Protein AF-A0A2H0AHF9-F1 (afdb_monomer_lite)

Sequence (220 aa):
PACFVRRKAYEEVGGVDSSLIYTMDWDLWCRLAREEKRFLRVNEPMAAVRYYQGTKTLSGDKTRYEEIWRIQRIYGGFKIPTAWPGFYWFDLACKDKKTFSEKVFFSLLQGARLLKKKIEGSKPDLIYGFQRWEKKVFGACMIQFPWYGEKAVREIILKMRPGETTYLISFAGSRPEAFIAKRGEIRMPVYFEKGSIVNFSVSCPSSPAWELYKLSCELG

Structure (mmCIF, N/CA/C/O backbone):
data_AF-A0A2H0AHF9-F1
#
_entry.id   AF-A0A2H0AHF9-F1
#
loop_
_atom_site.group_PDB
_atom_site.id
_atom_site.type_symbol
_atom_site.label_atom_id
_atom_site.label_alt_id
_atom_site.label_comp_id
_atom_site.label_asym_id
_atom_site.label_entity_id
_atom_site.label_seq_id
_atom_site.pdbx_PDB_ins_code
_atom_site.Cartn_x
_atom_site.Cartn_y
_atom_site.Cartn_z
_atom_site.occupancy
_atom_site.B_iso_or_equiv
_atom_site.auth_seq_id
_atom_site.auth_comp_id
_atom_site.auth_asym_id
_atom_site.auth_atom_id
_atom_site.pdbx_PDB_model_num
ATOM 1 N N . PRO A 1 1 ? -10.050 1.600 3.841 1.00 63.59 1 PRO A N 1
ATOM 2 C CA . PRO A 1 1 ? -9.823 0.133 3.775 1.00 63.59 1 PRO A CA 1
ATOM 3 C C . PRO A 1 1 ? -10.859 -0.499 2.835 1.00 63.59 1 PRO A C 1
ATOM 5 O O . PRO A 1 1 ? -11.961 0.033 2.755 1.00 63.59 1 PRO A O 1
ATOM 8 N N . ALA A 1 2 ? -10.528 -1.586 2.131 1.00 81.81 2 ALA A N 1
ATOM 9 C CA . ALA A 1 2 ? -11.534 -2.419 1.466 1.00 81.81 2 ALA A CA 1
ATOM 10 C C . ALA A 1 2 ? -12.006 -3.479 2.460 1.00 81.81 2 ALA A C 1
ATOM 12 O O . ALA A 1 2 ? -11.266 -4.411 2.770 1.00 81.81 2 ALA A O 1
ATOM 13 N N . CYS A 1 3 ? -13.199 -3.296 3.016 1.00 89.00 3 CYS A N 1
ATOM 14 C CA . CYS A 1 3 ? -13.777 -4.215 3.988 1.00 89.00 3 CYS A CA 1
ATOM 15 C C . CYS A 1 3 ? -15.264 -4.398 3.708 1.00 89.00 3 CYS A C 1
ATOM 17 O O . CYS A 1 3 ? -15.948 -3.456 3.315 1.00 89.00 3 CYS A O 1
ATOM 19 N N . PHE A 1 4 ? -15.755 -5.604 3.977 1.00 91.81 4 PHE A N 1
ATOM 20 C CA . PHE A 1 4 ? -17.173 -5.933 3.929 1.00 91.81 4 PHE A CA 1
ATOM 21 C C . PHE A 1 4 ? -17.638 -6.272 5.338 1.00 91.81 4 PHE A C 1
ATOM 23 O O . PHE A 1 4 ? -16.973 -7.021 6.054 1.00 91.81 4 PHE A O 1
ATOM 30 N N . VAL A 1 5 ? -18.783 -5.725 5.734 1.00 93.44 5 VAL A N 1
ATOM 31 C CA . VAL A 1 5 ? -19.380 -5.957 7.051 1.00 93.44 5 VAL A CA 1
ATOM 32 C C . VAL A 1 5 ? -20.790 -6.472 6.846 1.00 93.44 5 VAL A C 1
ATOM 34 O O . VAL A 1 5 ? -21.541 -5.949 6.023 1.00 93.44 5 VAL A O 1
ATOM 37 N N . ARG A 1 6 ? -21.169 -7.510 7.595 1.00 95.75 6 ARG A N 1
ATOM 38 C CA . ARG A 1 6 ? -22.561 -7.968 7.606 1.00 95.75 6 ARG A CA 1
ATOM 39 C C . ARG A 1 6 ? -23.431 -6.861 8.187 1.00 95.75 6 ARG A C 1
ATOM 41 O O . ARG A 1 6 ? -23.157 -6.400 9.292 1.00 95.75 6 ARG A O 1
ATOM 48 N N . ARG A 1 7 ? -24.512 -6.513 7.488 1.00 96.56 7 ARG A N 1
ATOM 49 C CA . ARG A 1 7 ? -25.461 -5.474 7.909 1.00 96.56 7 ARG A CA 1
ATOM 50 C C . ARG A 1 7 ? -25.885 -5.610 9.375 1.00 96.56 7 ARG A C 1
ATOM 52 O O . ARG A 1 7 ? -25.756 -4.654 10.123 1.00 96.56 7 ARG A O 1
ATOM 59 N N . LYS A 1 8 ? -26.269 -6.820 9.793 1.00 97.19 8 LYS A N 1
ATOM 60 C CA . LYS A 1 8 ? -26.651 -7.112 11.182 1.00 97.19 8 LYS A CA 1
ATOM 61 C C . LYS A 1 8 ? -25.570 -6.707 12.196 1.00 97.19 8 LYS A C 1
ATOM 63 O O . LYS A 1 8 ? -25.870 -6.003 13.145 1.00 97.19 8 LYS A O 1
ATOM 68 N N . ALA A 1 9 ? -24.311 -7.087 11.967 1.00 96.81 9 ALA A N 1
ATOM 69 C CA . ALA A 1 9 ? -23.215 -6.742 12.876 1.00 96.81 9 ALA A CA 1
ATOM 70 C C . ALA A 1 9 ? -22.926 -5.231 12.900 1.00 96.81 9 ALA A C 1
ATOM 72 O O . ALA A 1 9 ? -22.556 -4.701 13.940 1.00 96.81 9 ALA A O 1
ATOM 73 N N . TYR A 1 10 ? -23.096 -4.550 11.763 1.00 96.75 10 TYR A N 1
ATOM 74 C CA . TYR A 1 10 ? -22.952 -3.098 11.652 1.00 96.75 10 TYR A CA 1
ATOM 75 C C . TYR A 1 10 ? -24.039 -2.347 12.435 1.00 96.75 10 TYR A C 1
ATOM 77 O O . TYR A 1 10 ? -23.730 -1.411 13.168 1.00 96.75 10 TYR A O 1
ATOM 85 N N . GLU A 1 11 ? -25.297 -2.771 12.303 1.00 96.62 11 GLU A N 1
ATOM 86 C CA . GLU A 1 11 ? -26.437 -2.177 13.010 1.00 96.62 11 GLU A CA 1
ATOM 87 C C . GLU A 1 11 ? -26.373 -2.456 14.520 1.00 96.62 11 GLU A C 1
ATOM 89 O O . GLU A 1 11 ? -26.609 -1.546 15.308 1.00 96.62 11 GLU A O 1
ATOM 94 N N . GLU A 1 12 ? -25.961 -3.662 14.933 1.00 96.81 12 GLU A N 1
ATOM 95 C CA . GLU A 1 12 ? -25.799 -4.042 16.349 1.00 96.81 12 GLU A CA 1
ATOM 96 C C . GLU A 1 12 ? -24.813 -3.145 17.110 1.00 96.81 12 GLU A C 1
ATOM 98 O O . GLU A 1 12 ? -25.022 -2.870 18.286 1.00 96.81 12 GLU A O 1
ATOM 103 N N . VAL A 1 13 ? -23.753 -2.664 16.451 1.00 96.50 13 VAL A N 1
ATOM 104 C CA . VAL A 1 13 ? -22.784 -1.747 17.075 1.00 96.50 13 VAL A CA 1
ATOM 105 C C . VAL A 1 13 ? -23.160 -0.271 16.925 1.00 96.50 13 VAL A C 1
ATOM 107 O O . VAL A 1 13 ? -22.403 0.584 17.381 1.00 96.50 13 VAL A O 1
ATOM 110 N N . GLY A 1 14 ? -24.281 0.052 16.270 1.00 96.00 14 GLY A N 1
ATOM 111 C CA . GLY A 1 14 ? -24.739 1.427 16.036 1.00 96.00 14 GLY A CA 1
ATOM 112 C C . GLY A 1 14 ? -24.130 2.126 14.812 1.00 96.00 14 GLY A C 1
ATOM 113 O O . GLY A 1 14 ? -24.253 3.338 14.679 1.00 96.00 14 GLY A O 1
ATOM 114 N N . GLY A 1 15 ? -23.475 1.395 13.905 1.00 95.06 15 GLY A N 1
ATOM 115 C CA . GLY A 1 15 ? -22.949 1.937 12.647 1.00 95.06 15 GLY A CA 1
ATOM 116 C C . GLY A 1 15 ? -21.753 2.890 12.785 1.00 95.06 15 GLY A C 1
ATOM 117 O O . GLY A 1 15 ? -21.063 2.894 13.800 1.00 95.06 15 GLY A O 1
ATOM 118 N N . VAL A 1 16 ? -21.434 3.663 11.741 1.00 95.31 16 VAL A N 1
ATOM 119 C CA . VAL A 1 16 ? -20.363 4.677 11.786 1.00 95.31 16 VAL A CA 1
ATOM 120 C C . VAL A 1 16 ? -20.786 5.862 12.656 1.00 95.31 16 VAL A C 1
ATOM 122 O O . VAL A 1 16 ? -21.873 6.401 12.481 1.00 95.31 16 VAL A O 1
ATOM 125 N N . ASP A 1 17 ? -19.890 6.302 13.541 1.00 94.69 17 ASP A N 1
ATOM 126 C CA . ASP A 1 17 ? -20.049 7.548 14.293 1.00 94.69 17 ASP A CA 1
ATOM 127 C C . ASP A 1 17 ? -19.736 8.748 13.385 1.00 94.69 17 ASP A C 1
ATOM 129 O O . ASP A 1 17 ? -18.578 9.000 13.044 1.00 94.69 17 ASP A O 1
ATOM 133 N N . SER A 1 18 ? -20.774 9.482 12.981 1.00 93.38 18 SER A N 1
ATOM 134 C CA . SER A 1 18 ? -20.658 10.638 12.085 1.00 93.38 18 SER A CA 1
ATOM 135 C C . SER A 1 18 ? -20.056 11.884 12.740 1.00 93.38 18 SER A C 1
ATOM 137 O O . SER A 1 18 ? -19.839 12.875 12.046 1.00 93.38 18 SER A O 1
ATOM 139 N N . SER A 1 19 ? -19.805 11.870 14.055 1.00 93.12 19 SER A N 1
ATOM 140 C CA . SER A 1 19 ? -19.069 12.946 14.732 1.00 93.12 19 SER A CA 1
ATOM 141 C C . SER A 1 19 ? -17.558 12.881 14.477 1.00 93.12 19 SER A C 1
ATOM 143 O O . SER A 1 19 ? -16.858 13.873 14.675 1.00 93.12 19 SER A O 1
ATOM 145 N N . LEU A 1 20 ? -17.056 11.734 14.005 1.00 92.56 20 LEU A N 1
ATOM 146 C CA . LEU A 1 20 ? -15.659 11.533 13.630 1.00 92.56 20 LEU A CA 1
ATOM 147 C C . LEU A 1 20 ? -15.444 11.882 12.152 1.00 92.56 20 LEU A C 1
ATOM 149 O O . LEU A 1 20 ? -16.251 11.554 11.286 1.00 92.56 20 LEU A O 1
ATOM 153 N N . ILE A 1 21 ? -14.311 12.505 11.841 1.00 90.56 21 ILE A N 1
ATOM 154 C CA . ILE A 1 21 ? -13.948 12.964 10.496 1.00 90.56 21 ILE A CA 1
ATOM 155 C C . ILE A 1 21 ? -12.877 12.062 9.869 1.00 90.56 21 ILE A C 1
ATOM 157 O O . ILE A 1 21 ? -12.871 11.876 8.646 1.00 90.56 21 ILE A O 1
ATOM 161 N N . TYR A 1 22 ? -11.974 11.497 10.676 1.00 88.88 22 TYR A N 1
ATOM 162 C CA . TYR A 1 22 ? -10.767 10.807 10.205 1.00 88.88 22 TYR A CA 1
ATOM 163 C C . TYR A 1 22 ? -10.689 9.333 10.597 1.00 88.88 22 TYR A C 1
ATOM 165 O O . TYR A 1 22 ? -10.098 8.544 9.864 1.00 88.88 22 TYR A O 1
ATOM 173 N N . THR A 1 23 ? -11.248 8.968 11.747 1.00 92.00 23 THR A N 1
ATOM 174 C CA . THR A 1 23 ? -11.071 7.652 12.386 1.00 92.00 23 THR A CA 1
ATOM 175 C C . THR A 1 23 ? -12.368 6.849 12.501 1.00 92.00 23 THR A C 1
ATOM 177 O O . THR A 1 23 ? -12.428 5.874 13.245 1.00 92.00 23 THR A O 1
ATOM 180 N N . MET A 1 24 ? -13.397 7.235 11.740 1.00 93.69 24 MET A N 1
ATOM 181 C CA . MET A 1 24 ? -14.703 6.564 11.656 1.00 93.69 24 MET A CA 1
ATOM 182 C C . MET A 1 24 ? -14.606 5.040 11.503 1.00 93.69 24 MET A C 1
ATOM 184 O O . MET A 1 24 ? -15.306 4.289 12.180 1.00 93.69 24 MET A O 1
ATOM 188 N N . ASP A 1 25 ? -13.743 4.582 10.596 1.00 92.69 25 ASP A N 1
ATOM 189 C CA . ASP A 1 25 ? -13.535 3.165 10.323 1.00 92.69 25 ASP A CA 1
ATOM 190 C C . ASP A 1 25 ? -12.821 2.473 11.488 1.00 92.69 25 ASP A C 1
ATOM 192 O O . ASP A 1 25 ? -13.253 1.409 11.920 1.00 92.69 25 ASP A O 1
ATOM 196 N N . TRP A 1 26 ? -11.779 3.091 12.047 1.00 91.94 26 TRP A N 1
ATOM 197 C CA . TRP A 1 26 ? -11.071 2.569 13.215 1.00 91.94 26 TRP A CA 1
ATOM 198 C C . TRP A 1 26 ? -12.005 2.420 14.426 1.00 91.94 26 TRP A C 1
ATOM 200 O O . TRP A 1 26 ? -12.043 1.349 15.032 1.00 91.94 26 TRP A O 1
ATOM 210 N N . ASP A 1 27 ? -12.807 3.439 14.740 1.00 95.06 27 ASP A N 1
ATOM 211 C CA . ASP A 1 27 ? -13.799 3.375 15.819 1.00 95.06 27 ASP A CA 1
ATOM 212 C C . ASP A 1 27 ? -14.788 2.217 15.618 1.00 95.06 27 ASP A C 1
ATOM 214 O O . ASP A 1 27 ? -15.003 1.415 16.531 1.00 95.06 27 ASP A O 1
ATOM 218 N N . LEU A 1 28 ? -15.320 2.076 14.398 1.00 95.50 28 LEU A N 1
ATOM 219 C CA . LEU A 1 28 ? -16.226 0.989 14.034 1.00 95.50 28 LEU A CA 1
ATOM 220 C C . LEU A 1 28 ? -15.577 -0.388 14.239 1.00 95.50 28 LEU A C 1
ATOM 222 O O . LEU A 1 28 ? -16.198 -1.275 14.829 1.00 95.50 28 LEU A O 1
ATOM 226 N N . TRP A 1 29 ? -14.329 -0.583 13.798 1.00 94.50 29 TRP A N 1
ATOM 227 C CA . TRP A 1 29 ? -13.621 -1.858 13.974 1.00 94.50 29 TRP A CA 1
ATOM 228 C C . TRP A 1 29 ? -13.397 -2.196 15.439 1.00 94.50 29 TRP A C 1
ATOM 230 O O . TRP A 1 29 ? -13.562 -3.350 15.835 1.00 94.50 29 TRP A O 1
ATOM 240 N N . CYS A 1 30 ? -13.062 -1.199 16.253 1.00 93.94 30 CYS A N 1
ATOM 241 C CA . CYS A 1 30 ? -12.889 -1.395 17.679 1.00 93.94 30 CYS A CA 1
ATOM 242 C C . CYS A 1 30 ? -14.203 -1.774 18.379 1.00 93.94 30 CYS A C 1
ATOM 244 O O . CYS A 1 30 ? -14.188 -2.663 19.230 1.00 93.94 30 CYS A O 1
ATOM 246 N N . ARG A 1 31 ? -15.341 -1.172 18.006 1.00 95.50 31 ARG A N 1
ATOM 247 C CA . ARG A 1 31 ? -16.660 -1.568 18.534 1.00 95.50 31 ARG A CA 1
ATOM 248 C C . ARG A 1 31 ? -17.064 -2.974 18.102 1.00 95.50 31 ARG A C 1
ATOM 250 O O . ARG A 1 31 ? -17.476 -3.765 18.941 1.00 95.50 31 ARG A O 1
ATOM 257 N N . LEU A 1 32 ? -16.859 -3.327 16.833 1.00 96.06 32 LEU A N 1
ATOM 258 C CA . LEU A 1 32 ? -17.084 -4.694 16.346 1.00 96.06 32 LEU A CA 1
ATOM 259 C C . LEU A 1 32 ? -16.209 -5.719 17.085 1.00 96.06 32 LEU A C 1
ATOM 261 O O . LEU A 1 32 ? -16.679 -6.804 17.407 1.00 96.06 32 LEU A O 1
ATOM 265 N N . ALA A 1 33 ? -14.953 -5.383 17.384 1.00 93.81 33 ALA A N 1
ATOM 266 C CA . ALA A 1 33 ? -14.069 -6.260 18.148 1.00 93.81 33 ALA A CA 1
ATOM 267 C C . ALA A 1 33 ? -14.505 -6.419 19.615 1.00 93.81 33 ALA A C 1
ATOM 269 O O . ALA A 1 33 ? -14.386 -7.513 20.157 1.00 93.81 33 ALA A O 1
ATOM 270 N N . ARG A 1 34 ? -15.027 -5.357 20.246 1.00 93.81 34 ARG A N 1
ATOM 271 C CA . ARG A 1 34 ? -15.575 -5.412 21.614 1.00 93.81 34 ARG A CA 1
ATOM 272 C C . ARG A 1 34 ? -16.820 -6.282 21.722 1.00 93.81 34 ARG A C 1
ATOM 274 O O . ARG A 1 34 ? -16.950 -7.002 22.698 1.00 93.81 34 ARG A O 1
ATOM 281 N N . GLU A 1 35 ? -17.670 -6.262 20.701 1.00 95.12 35 GLU A N 1
ATOM 282 C CA . GLU A 1 35 ? -18.836 -7.150 20.580 1.00 95.12 35 GLU A CA 1
ATOM 283 C C . GLU A 1 35 ? -18.473 -8.546 20.036 1.00 95.12 35 GLU A C 1
ATOM 285 O O . GLU A 1 35 ? -19.310 -9.231 19.439 1.00 95.12 35 GLU A O 1
ATOM 290 N N . GLU A 1 36 ? -17.199 -8.936 20.161 1.00 94.81 36 GLU A N 1
ATOM 291 C CA . GLU A 1 36 ? -16.654 -10.249 19.801 1.00 94.81 36 GLU A CA 1
ATOM 292 C C . GLU A 1 36 ? -16.998 -10.711 18.371 1.00 94.81 36 GLU A C 1
ATOM 294 O O . GLU A 1 36 ? -17.106 -11.907 18.071 1.00 94.81 36 GLU A O 1
ATOM 299 N N . LYS A 1 37 ? -17.163 -9.767 17.431 1.00 95.62 37 LYS A N 1
ATOM 300 C CA . LYS A 1 37 ? -17.408 -10.112 16.027 1.00 95.62 37 LYS A CA 1
ATOM 301 C C . LYS A 1 37 ? -16.160 -10.756 15.424 1.00 95.62 37 LYS A C 1
ATOM 303 O O . LYS A 1 37 ? -15.023 -10.408 15.735 1.00 95.62 37 LYS A O 1
ATOM 308 N N . ARG A 1 38 ? -16.376 -11.704 14.510 1.00 94.31 38 ARG A N 1
ATOM 309 C CA . ARG A 1 38 ? -15.294 -12.443 13.845 1.00 94.31 38 ARG A CA 1
ATOM 310 C C . ARG A 1 38 ? -14.773 -11.683 12.630 1.00 94.31 38 ARG A C 1
ATOM 312 O O . ARG A 1 38 ? -15.556 -11.247 11.788 1.00 94.31 38 ARG A O 1
ATOM 319 N N . PHE A 1 39 ? -13.451 -11.611 12.508 1.00 94.25 39 PHE A N 1
ATOM 320 C CA . PHE A 1 39 ? -12.759 -10.967 11.395 1.00 94.25 39 PHE A CA 1
ATOM 321 C C . PHE A 1 39 ? -12.063 -12.009 10.523 1.00 94.25 39 PHE A C 1
ATOM 323 O O . PHE A 1 39 ? -11.398 -12.910 11.030 1.00 94.25 39 PHE A O 1
ATOM 330 N N . LEU A 1 40 ? -12.189 -11.854 9.206 1.00 93.44 40 LEU A N 1
ATOM 331 C CA . LEU A 1 40 ? -11.449 -12.631 8.220 1.00 93.44 40 LEU A CA 1
ATOM 332 C C . LEU A 1 40 ? -10.617 -11.675 7.369 1.00 93.44 40 LEU A C 1
ATOM 334 O O . LEU A 1 40 ? -11.129 -10.679 6.861 1.00 93.44 40 LEU A O 1
ATOM 338 N N . ARG A 1 41 ? -9.333 -11.993 7.204 1.00 89.44 41 ARG A N 1
ATOM 339 C CA . ARG A 1 41 ? -8.434 -11.263 6.313 1.00 89.44 41 ARG A CA 1
ATOM 340 C C . ARG A 1 41 ? -8.335 -11.999 4.983 1.00 89.44 41 ARG A C 1
ATOM 342 O O . ARG A 1 41 ? -7.873 -13.135 4.949 1.00 89.44 41 ARG A O 1
ATOM 349 N N . VAL A 1 42 ? -8.697 -11.318 3.902 1.00 88.81 42 VAL A N 1
ATOM 350 C CA . VAL A 1 42 ? -8.379 -11.749 2.536 1.00 88.81 42 VAL A CA 1
ATOM 351 C C . VAL A 1 42 ? -6.997 -11.203 2.190 1.00 88.81 42 VAL A C 1
ATOM 353 O O . VAL A 1 42 ? -6.739 -10.010 2.353 1.00 88.81 42 VAL A O 1
ATOM 356 N N . ASN A 1 43 ? -6.080 -12.076 1.781 1.00 84.06 43 ASN A N 1
ATOM 357 C CA . ASN A 1 43 ? -4.677 -11.725 1.549 1.00 84.06 43 ASN A CA 1
ATOM 358 C C . ASN A 1 43 ? -4.423 -11.336 0.082 1.00 84.06 43 ASN A C 1
ATOM 360 O O . ASN A 1 43 ? -3.486 -11.821 -0.545 1.00 84.06 43 ASN A O 1
ATOM 364 N N . GLU A 1 44 ? -5.281 -10.462 -0.449 1.00 82.25 44 GLU A N 1
ATOM 365 C CA . GLU A 1 44 ? -5.267 -10.029 -1.849 1.00 82.25 44 GLU A CA 1
ATOM 366 C C . GLU A 1 44 ? -5.464 -8.506 -1.973 1.00 82.25 44 GLU A C 1
ATOM 368 O O . GLU A 1 44 ? -6.112 -7.890 -1.113 1.00 82.25 44 GLU A O 1
ATOM 373 N N . PRO A 1 45 ? -4.916 -7.853 -3.017 1.00 80.69 45 PRO A N 1
ATOM 374 C CA . PRO A 1 45 ? -5.130 -6.429 -3.245 1.00 80.69 45 PRO A CA 1
ATOM 375 C C . PRO A 1 45 ? -6.576 -6.158 -3.692 1.00 80.69 45 PRO A C 1
ATOM 377 O O . PRO A 1 45 ? -6.918 -6.266 -4.863 1.00 80.69 45 PRO A O 1
ATOM 380 N N . MET A 1 46 ? -7.438 -5.767 -2.751 1.00 83.88 46 MET A N 1
ATOM 381 C CA . MET A 1 46 ? -8.849 -5.462 -3.048 1.00 83.88 46 MET A CA 1
ATOM 382 C C . MET A 1 46 ? -9.125 -3.980 -3.342 1.00 83.88 46 MET A C 1
ATOM 384 O O . MET A 1 46 ? -10.181 -3.639 -3.866 1.00 83.88 46 MET A O 1
ATOM 388 N N . ALA A 1 47 ? -8.208 -3.079 -2.984 1.00 83.62 47 ALA A N 1
ATOM 389 C CA . ALA A 1 47 ? -8.330 -1.654 -3.279 1.00 83.62 47 ALA A CA 1
ATOM 390 C C . ALA A 1 47 ? -6.968 -0.967 -3.354 1.00 83.62 47 ALA A C 1
ATOM 392 O O . ALA A 1 47 ? -6.010 -1.370 -2.694 1.00 83.62 47 ALA A O 1
ATOM 393 N N . ALA A 1 48 ? -6.926 0.127 -4.111 1.00 82.19 48 ALA A N 1
ATOM 394 C CA . ALA A 1 48 ? -5.796 1.040 -4.177 1.00 82.19 48 ALA A CA 1
ATOM 395 C C . ALA A 1 48 ? -6.150 2.362 -3.485 1.00 82.19 48 ALA A C 1
ATOM 397 O O . ALA A 1 48 ? -7.243 2.898 -3.664 1.00 82.19 48 ALA A O 1
ATOM 398 N N . VAL A 1 49 ? -5.211 2.904 -2.710 1.00 82.06 49 VAL A N 1
ATOM 399 C CA . VAL A 1 49 ? -5.330 4.247 -2.131 1.00 82.06 49 VAL A CA 1
ATOM 400 C C . VAL A 1 49 ? -4.590 5.223 -3.034 1.00 82.06 49 VAL A C 1
ATOM 402 O O . VAL A 1 49 ? -3.408 5.036 -3.323 1.00 82.06 49 VAL A O 1
ATOM 405 N N . ARG A 1 50 ? -5.277 6.280 -3.469 1.00 80.69 50 ARG A N 1
ATOM 406 C CA . ARG A 1 50 ? -4.666 7.365 -4.237 1.00 80.69 50 ARG A CA 1
ATOM 407 C C . ARG A 1 50 ? -4.216 8.472 -3.292 1.00 80.69 50 ARG A C 1
ATOM 409 O O . ARG A 1 50 ? -5.043 9.099 -2.638 1.00 80.69 50 ARG A O 1
ATOM 416 N N . TYR A 1 51 ? -2.918 8.749 -3.278 1.00 77.38 51 TYR A N 1
ATOM 417 C CA . TYR A 1 51 ? -2.358 9.908 -2.588 1.00 77.38 51 TYR A CA 1
ATOM 418 C C . TYR A 1 51 ? -2.201 11.068 -3.572 1.00 77.38 51 TYR A C 1
ATOM 420 O O . TYR A 1 51 ? -1.588 10.916 -4.626 1.00 77.38 51 TYR A O 1
ATOM 428 N N . TYR A 1 52 ? -2.781 12.220 -3.241 1.00 78.31 52 TYR A N 1
ATOM 429 C CA . TYR A 1 52 ? -2.633 13.466 -3.992 1.00 78.31 52 TYR A CA 1
ATOM 430 C C . TYR A 1 52 ? -2.793 14.674 -3.061 1.00 78.31 52 TYR A C 1
ATOM 432 O O . TYR A 1 52 ? -3.341 14.560 -1.954 1.00 78.31 52 TYR A O 1
ATOM 440 N N . GLN A 1 53 ? -2.310 15.828 -3.521 1.00 68.31 53 GLN A N 1
ATOM 441 C CA . GLN A 1 53 ? -2.414 17.098 -2.811 1.00 68.31 53 GLN A CA 1
ATOM 442 C C . GLN A 1 53 ? -3.896 17.478 -2.665 1.00 68.31 53 GLN A C 1
ATOM 444 O O . GLN A 1 53 ? -4.572 17.734 -3.656 1.00 68.31 53 GLN A O 1
ATOM 449 N N . GLY A 1 54 ? -4.415 17.443 -1.434 1.00 71.00 54 GLY A N 1
ATOM 450 C CA . GLY A 1 54 ? -5.832 17.691 -1.129 1.00 71.00 54 GLY A CA 1
ATOM 451 C C . GLY A 1 54 ? -6.582 16.506 -0.512 1.00 71.00 54 GLY A C 1
ATOM 452 O O . GLY A 1 54 ? -7.732 16.656 -0.109 1.00 71.00 54 GLY A O 1
ATOM 453 N N . THR A 1 55 ? -5.958 15.332 -0.380 1.00 78.38 55 THR A N 1
ATOM 454 C CA . THR A 1 55 ? -6.541 14.259 0.447 1.00 78.38 55 THR A CA 1
ATOM 455 C C . THR A 1 55 ? -6.607 14.684 1.917 1.00 78.38 55 THR A C 1
ATOM 457 O O . THR A 1 55 ? -5.639 15.231 2.446 1.00 78.38 55 THR A O 1
ATOM 460 N N . LYS A 1 56 ? -7.720 14.375 2.604 1.00 75.00 56 LYS A N 1
ATOM 461 C CA . LYS A 1 56 ? -7.899 14.640 4.048 1.00 75.00 56 LYS A CA 1
ATOM 462 C C . LYS A 1 56 ? -6.722 14.121 4.880 1.00 75.00 56 LYS A C 1
ATOM 464 O O . LYS A 1 56 ? -6.268 14.777 5.801 1.00 75.00 56 LYS A O 1
ATOM 469 N N . THR A 1 57 ? -6.179 12.955 4.539 1.00 68.44 57 THR A N 1
ATOM 470 C CA . THR A 1 57 ? -5.037 12.375 5.260 1.00 68.44 57 THR A CA 1
ATOM 471 C C . THR A 1 57 ? -3.774 13.234 5.151 1.00 68.44 57 THR A C 1
ATOM 473 O O . THR A 1 57 ? -3.025 13.321 6.117 1.00 68.44 57 THR A O 1
ATOM 476 N N . LEU A 1 58 ? -3.551 13.900 4.015 1.00 67.75 58 LEU A N 1
ATOM 477 C CA . LEU A 1 58 ? -2.370 14.734 3.769 1.00 67.75 58 LEU A CA 1
ATOM 478 C C . LEU A 1 58 ? -2.584 16.221 4.108 1.00 67.75 58 LEU A C 1
ATOM 480 O O . LEU A 1 58 ? -1.683 17.022 3.873 1.00 67.75 58 LEU A O 1
ATOM 484 N N . SER A 1 59 ? -3.741 16.609 4.659 1.00 69.50 59 SER A N 1
ATOM 485 C CA . SER A 1 59 ? -4.009 18.002 5.054 1.00 69.50 59 SER A CA 1
ATOM 486 C C . SER A 1 59 ? -3.255 18.428 6.320 1.00 69.50 59 SER A C 1
ATOM 488 O O . SER A 1 59 ? -3.097 19.622 6.557 1.00 69.50 59 SER A O 1
ATOM 490 N N . GLY A 1 60 ? -2.776 17.470 7.126 1.00 68.25 60 GLY A N 1
ATOM 491 C CA . GLY A 1 60 ? -2.102 17.750 8.399 1.00 68.25 60 GLY A CA 1
ATOM 492 C C . GLY A 1 60 ? -3.031 18.314 9.480 1.00 68.25 60 GLY A C 1
ATOM 493 O O . GLY A 1 60 ? -2.569 19.016 10.377 1.00 68.25 60 GLY A O 1
ATOM 494 N N . ASP A 1 61 ? -4.333 18.041 9.381 1.00 79.50 61 ASP A N 1
ATOM 495 C CA . ASP A 1 61 ? -5.345 18.544 10.309 1.00 79.50 61 ASP A CA 1
ATOM 496 C C . ASP A 1 61 ? -5.124 18.045 11.749 1.00 79.50 61 ASP A C 1
ATOM 498 O O . ASP A 1 61 ? -4.937 16.850 11.997 1.00 79.50 61 ASP A O 1
ATOM 502 N N . LYS A 1 62 ? -5.194 18.968 12.716 1.00 82.56 62 LYS A N 1
ATOM 503 C CA . LYS A 1 62 ? -5.069 18.674 14.148 1.00 82.56 62 LYS A CA 1
ATOM 504 C C . LYS A 1 62 ? -6.173 17.746 14.645 1.00 82.56 62 LYS A C 1
ATOM 506 O O . LYS A 1 62 ? -5.880 16.859 15.448 1.00 82.56 62 LYS A O 1
ATOM 511 N N . THR A 1 63 ? -7.389 17.879 14.116 1.00 85.81 63 THR A N 1
ATOM 512 C CA . THR A 1 63 ? -8.532 17.038 14.495 1.00 85.81 63 THR A CA 1
ATOM 513 C C . THR A 1 63 ? -8.247 15.559 14.244 1.00 85.81 63 THR A C 1
ATOM 515 O O . THR A 1 63 ? -8.625 14.706 15.044 1.00 85.81 63 THR A O 1
ATOM 518 N N . ARG A 1 64 ? -7.465 15.228 13.207 1.00 86.94 64 ARG A N 1
ATOM 519 C CA . ARG A 1 64 ? -7.025 13.848 12.965 1.00 86.94 64 ARG A CA 1
ATOM 520 C C . ARG A 1 64 ? -6.211 13.295 14.133 1.00 86.94 64 ARG A C 1
ATOM 522 O O . ARG A 1 64 ? -6.404 12.145 14.520 1.00 86.94 64 ARG A O 1
ATOM 529 N N . TYR A 1 65 ? -5.284 14.079 14.680 1.00 85.44 65 TYR A N 1
ATOM 530 C CA . TYR A 1 65 ? -4.460 13.624 15.800 1.00 85.44 65 TYR A CA 1
ATOM 531 C C . TYR A 1 65 ? -5.273 13.498 17.088 1.00 85.44 65 TYR A C 1
ATOM 533 O O . TYR A 1 65 ? -5.059 12.543 17.831 1.00 85.44 65 TYR A O 1
ATOM 541 N N . GLU A 1 66 ? -6.217 14.409 17.331 1.00 88.25 66 GLU A N 1
ATOM 542 C CA . GLU A 1 66 ? -7.142 14.343 18.470 1.00 88.25 66 GLU A CA 1
ATOM 543 C C . GLU A 1 66 ? -8.004 13.079 18.418 1.00 88.25 66 GLU A C 1
ATOM 545 O O . GLU A 1 66 ? -8.117 12.353 19.408 1.00 88.25 66 GLU A O 1
ATOM 550 N N . GLU A 1 67 ? -8.538 12.758 17.241 1.00 91.00 67 GLU A N 1
ATOM 551 C CA . GLU A 1 67 ? -9.295 11.536 16.999 1.00 91.00 67 GLU A CA 1
ATOM 552 C C . GLU A 1 67 ? -8.453 10.267 17.190 1.00 91.00 67 GLU A C 1
ATOM 554 O O . GLU A 1 67 ? -8.867 9.353 17.904 1.00 91.00 67 GLU A O 1
ATOM 559 N N . ILE A 1 68 ? -7.241 10.212 16.621 1.00 88.50 68 ILE A N 1
ATOM 560 C CA . ILE A 1 68 ? -6.314 9.087 16.838 1.00 88.50 68 ILE A CA 1
ATOM 561 C C . ILE A 1 68 ? -6.044 8.917 18.337 1.00 88.50 68 ILE A C 1
ATOM 563 O O . ILE A 1 68 ? -6.080 7.803 18.861 1.00 88.50 68 ILE A O 1
ATOM 567 N N . TRP A 1 69 ? -5.820 10.021 19.049 1.00 86.00 69 TRP A N 1
ATOM 568 C CA . TRP A 1 69 ? -5.561 9.997 20.481 1.00 86.00 69 TRP A CA 1
ATOM 569 C C . TRP A 1 69 ? -6.772 9.508 21.287 1.00 86.00 69 TRP A C 1
ATOM 571 O O . TRP A 1 69 ? -6.611 8.695 22.200 1.00 86.00 69 TRP A O 1
ATOM 581 N N . ARG A 1 70 ? -7.991 9.930 20.920 1.00 89.25 70 ARG A N 1
ATOM 582 C CA . ARG A 1 70 ? -9.254 9.417 21.478 1.00 89.25 70 ARG A CA 1
ATOM 583 C C . ARG A 1 70 ? -9.343 7.901 21.316 1.00 89.25 70 ARG A C 1
ATOM 585 O O . ARG A 1 70 ? -9.548 7.209 22.310 1.00 89.25 70 ARG A O 1
ATOM 592 N N . ILE A 1 71 ? -9.153 7.383 20.102 1.00 88.69 71 ILE A N 1
ATOM 593 C CA . ILE A 1 71 ? -9.211 5.940 19.822 1.00 88.69 71 ILE A CA 1
ATOM 594 C C . ILE A 1 71 ? -8.203 5.177 20.682 1.00 88.69 71 ILE A C 1
ATOM 596 O O . ILE A 1 71 ? -8.554 4.192 21.331 1.00 88.69 71 ILE A O 1
ATOM 600 N N . GLN A 1 72 ? -6.960 5.653 20.751 1.00 85.62 72 GLN A N 1
ATOM 601 C CA . GLN A 1 72 ? -5.928 4.997 21.549 1.00 85.62 72 GLN A CA 1
ATOM 602 C C . GLN A 1 72 ? -6.235 5.019 23.049 1.00 85.62 72 GLN A C 1
ATOM 604 O O . GLN A 1 72 ? -5.974 4.024 23.720 1.00 85.62 72 GLN A O 1
ATOM 609 N N . ARG A 1 73 ? -6.826 6.097 23.579 1.00 84.56 73 ARG A N 1
ATOM 610 C CA . ARG A 1 73 ? -7.256 6.141 24.985 1.00 84.56 73 ARG A CA 1
ATOM 611 C C . ARG A 1 73 ? -8.418 5.200 25.272 1.00 84.56 73 ARG A C 1
ATOM 613 O O . ARG A 1 73 ? -8.401 4.528 26.295 1.00 84.56 73 ARG A O 1
ATOM 620 N N . ILE A 1 74 ? -9.413 5.153 24.389 1.00 87.38 74 ILE A N 1
ATOM 621 C CA . ILE A 1 74 ? -10.614 4.340 24.604 1.00 87.38 74 ILE A CA 1
ATOM 622 C C . ILE A 1 74 ? -10.293 2.854 24.448 1.00 87.38 74 ILE A C 1
ATOM 624 O O . ILE A 1 74 ? -10.718 2.058 25.280 1.00 87.38 74 ILE A O 1
ATOM 628 N N . TYR A 1 75 ? -9.572 2.472 23.393 1.00 86.38 75 TYR A N 1
ATOM 629 C CA . TYR A 1 75 ? -9.418 1.072 22.981 1.00 86.38 75 TYR A CA 1
ATOM 630 C C . TYR A 1 75 ? -8.006 0.515 23.167 1.00 86.38 75 TYR A C 1
ATOM 632 O O . TYR A 1 75 ? -7.828 -0.698 23.182 1.00 86.38 75 TYR A O 1
ATOM 640 N N . GLY A 1 76 ? -6.992 1.375 23.268 1.00 74.56 76 GLY A N 1
ATOM 641 C CA . GLY A 1 76 ? -5.597 0.967 23.147 1.00 74.56 76 GLY A CA 1
ATOM 642 C C . GLY A 1 76 ? -5.026 0.239 24.358 1.00 74.56 76 GLY A C 1
ATOM 643 O O . GLY A 1 76 ? -3.973 -0.358 24.210 1.00 74.56 76 GLY A O 1
ATOM 644 N N . GLY A 1 77 ? -5.646 0.290 25.542 1.00 65.94 77 GLY A N 1
ATOM 645 C CA . GLY A 1 77 ? -5.155 -0.383 26.761 1.00 65.94 77 GLY A CA 1
ATOM 646 C C . GLY A 1 77 ? -3.783 0.093 27.284 1.00 65.94 77 GLY A C 1
ATOM 647 O O . GLY A 1 77 ? -3.393 -0.246 28.398 1.00 65.94 77 GLY A O 1
ATOM 648 N N . PHE A 1 78 ? -3.055 0.910 26.517 1.00 62.28 78 PHE A N 1
ATOM 649 C CA . PHE A 1 78 ? -1.738 1.448 26.840 1.00 62.28 78 PHE A CA 1
ATOM 650 C C . PHE A 1 78 ? -1.834 2.915 27.266 1.00 62.28 78 PHE A C 1
ATOM 652 O O . PHE A 1 78 ? -2.551 3.710 26.660 1.00 62.28 78 PHE A O 1
ATOM 659 N N . LYS A 1 79 ? -1.039 3.305 28.271 1.00 57.38 79 LYS A N 1
ATOM 660 C CA . LYS A 1 79 ? -0.968 4.696 28.762 1.00 57.38 79 LYS A CA 1
ATOM 661 C C . LYS A 1 79 ? -0.336 5.672 27.760 1.00 57.38 79 LYS A C 1
ATOM 663 O O . LYS A 1 79 ? -0.506 6.877 27.906 1.00 57.38 79 LYS A O 1
ATOM 668 N N . ILE A 1 80 ? 0.398 5.167 26.763 1.00 58.25 80 ILE A N 1
ATOM 669 C CA . ILE A 1 80 ? 1.127 5.981 25.783 1.00 58.25 80 ILE A CA 1
ATOM 670 C C . ILE A 1 80 ? 0.619 5.663 24.369 1.00 58.25 80 ILE A C 1
ATOM 672 O O . ILE A 1 80 ? 0.552 4.485 24.003 1.00 58.25 80 ILE A O 1
ATOM 676 N N . PRO A 1 81 ? 0.304 6.673 23.537 1.00 61.31 81 PRO A N 1
ATOM 677 C CA . PRO A 1 81 ? -0.212 6.452 22.195 1.00 61.31 81 PRO A CA 1
ATOM 678 C C . PRO A 1 81 ? 0.925 6.051 21.241 1.00 61.31 81 PRO A C 1
ATOM 680 O O . PRO A 1 81 ? 1.575 6.885 20.622 1.00 61.31 81 PRO A O 1
ATOM 683 N N . THR A 1 82 ? 1.162 4.749 21.083 1.00 69.44 82 THR A N 1
ATOM 684 C CA . THR A 1 82 ? 2.265 4.205 20.261 1.00 69.44 82 THR A CA 1
ATOM 685 C C . THR A 1 82 ? 2.097 4.411 18.750 1.00 69.44 82 THR A C 1
ATOM 687 O O . THR A 1 82 ? 3.091 4.483 18.030 1.00 69.44 82 THR A O 1
ATOM 690 N N . ALA A 1 83 ? 0.862 4.526 18.254 1.00 69.88 83 ALA A N 1
ATOM 691 C CA . ALA A 1 83 ? 0.571 4.763 16.839 1.00 69.88 83 ALA A CA 1
ATOM 692 C C . ALA A 1 83 ? 0.801 6.219 16.389 1.00 69.88 83 ALA A C 1
ATOM 694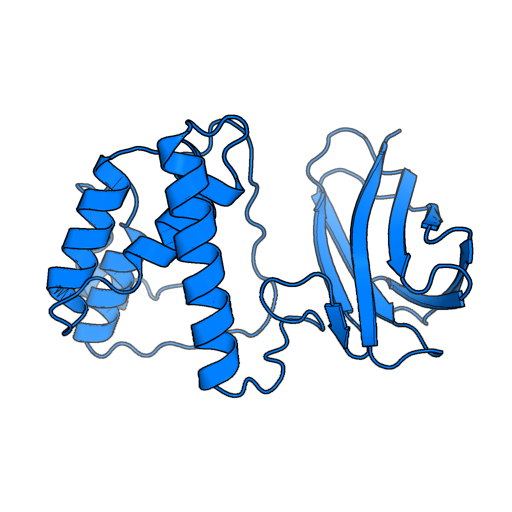 O O . ALA A 1 83 ? 1.173 6.440 15.236 1.00 69.88 83 ALA A O 1
ATOM 695 N N . TRP A 1 84 ? 0.628 7.204 17.280 1.00 74.62 84 TRP A N 1
ATOM 696 C CA . TRP A 1 84 ? 0.747 8.629 16.944 1.00 74.62 84 TRP A CA 1
ATOM 697 C C . TRP A 1 84 ? 2.110 9.003 16.326 1.00 74.62 84 TRP A C 1
ATOM 699 O O . TRP A 1 84 ? 2.110 9.591 15.242 1.00 74.62 84 TRP A O 1
ATOM 709 N N . PRO A 1 85 ? 3.268 8.588 16.892 1.00 77.06 85 PRO A N 1
ATOM 710 C CA . PRO A 1 85 ? 4.571 8.856 16.279 1.00 77.06 85 PRO A CA 1
ATOM 711 C C . PRO A 1 85 ? 4.711 8.269 14.869 1.00 77.06 85 PRO A C 1
ATOM 713 O O . PRO A 1 85 ? 5.354 8.866 14.010 1.00 77.06 85 PRO A O 1
ATOM 716 N N . GLY A 1 86 ? 4.099 7.107 14.615 1.00 78.44 86 GLY A N 1
ATOM 717 C CA . GLY A 1 86 ? 4.116 6.464 13.302 1.00 78.44 86 GLY A CA 1
ATOM 718 C C . GLY A 1 86 ? 3.322 7.247 12.257 1.00 78.44 86 GLY A C 1
ATOM 719 O O . GLY A 1 86 ? 3.818 7.462 11.150 1.00 78.44 86 GLY A O 1
ATOM 720 N N . PHE A 1 87 ? 2.122 7.714 12.615 1.00 80.06 87 PHE A N 1
ATOM 721 C CA . PHE A 1 87 ? 1.305 8.553 11.736 1.00 80.06 87 PHE A CA 1
ATOM 722 C C . PHE A 1 87 ? 1.956 9.909 11.475 1.00 80.06 87 PHE A C 1
ATOM 724 O O . PHE A 1 87 ? 2.037 10.323 10.323 1.00 80.06 87 PHE A O 1
ATOM 731 N N . TYR A 1 88 ? 2.501 10.553 12.508 1.00 81.88 88 TYR A N 1
ATOM 732 C CA . TYR A 1 88 ? 3.192 11.829 12.346 1.00 81.88 88 TYR A CA 1
ATOM 733 C C . TYR A 1 88 ? 4.460 11.697 11.491 1.00 81.88 88 TYR A C 1
ATOM 735 O O . TYR A 1 88 ? 4.704 12.521 10.612 1.00 81.88 88 TYR A O 1
ATOM 743 N N . TRP A 1 89 ? 5.239 10.621 11.667 1.00 83.94 89 TRP A N 1
ATOM 744 C CA . TRP A 1 89 ? 6.372 10.323 10.786 1.00 83.94 89 TRP A CA 1
ATOM 745 C C . TRP A 1 89 ? 5.941 10.192 9.320 1.00 83.94 89 TRP A C 1
ATOM 747 O O . TRP A 1 89 ? 6.615 10.729 8.443 1.00 83.94 89 TRP A O 1
ATOM 757 N N . PHE A 1 90 ? 4.831 9.494 9.051 1.00 80.56 90 PHE A N 1
ATOM 758 C CA . PHE A 1 90 ? 4.301 9.325 7.696 1.00 80.56 90 PHE A CA 1
ATOM 759 C C . PHE A 1 90 ? 3.862 10.661 7.087 1.00 80.56 90 PHE A C 1
ATOM 761 O O . PHE A 1 90 ? 4.239 10.972 5.959 1.00 80.56 90 PHE A O 1
ATOM 768 N N . ASP A 1 91 ? 3.143 11.481 7.852 1.00 80.69 91 ASP A N 1
ATOM 769 C CA . ASP A 1 91 ? 2.697 12.799 7.398 1.00 80.69 91 ASP A CA 1
ATOM 770 C C . ASP A 1 91 ? 3.893 13.695 7.066 1.00 80.69 91 ASP A C 1
ATOM 772 O O . ASP A 1 91 ? 3.936 14.317 6.004 1.00 80.69 91 ASP A O 1
ATOM 776 N N . LEU A 1 92 ? 4.925 13.688 7.918 1.00 81.69 92 LEU A N 1
ATOM 777 C CA . LEU A 1 92 ? 6.181 14.367 7.629 1.00 81.69 92 LEU A CA 1
ATOM 778 C C . LEU A 1 92 ? 6.848 13.784 6.381 1.00 81.69 92 LEU A C 1
ATOM 780 O O . LEU A 1 92 ? 7.272 14.556 5.528 1.00 81.69 92 LEU A O 1
ATOM 784 N N . ALA A 1 93 ? 6.925 12.463 6.216 1.00 80.06 93 ALA A N 1
ATOM 785 C CA . ALA A 1 93 ? 7.525 11.845 5.032 1.00 80.06 93 ALA A CA 1
ATOM 786 C C . ALA A 1 93 ? 6.865 12.328 3.727 1.00 80.06 93 ALA A C 1
ATOM 788 O O . ALA A 1 93 ? 7.575 12.603 2.761 1.00 80.06 93 ALA A O 1
ATOM 789 N N . CYS A 1 94 ? 5.542 12.508 3.730 1.00 74.94 94 CYS A N 1
ATOM 790 C CA . CYS A 1 94 ? 4.771 13.006 2.590 1.00 74.94 94 CYS A CA 1
ATOM 791 C C . CYS A 1 94 ? 4.752 14.539 2.450 1.00 74.94 94 CYS A C 1
ATOM 793 O O . CYS A 1 94 ? 4.330 15.042 1.414 1.00 74.94 94 CYS A O 1
ATOM 795 N N . LYS A 1 95 ? 5.188 15.295 3.464 1.00 77.75 95 LYS A N 1
ATOM 796 C CA . LYS A 1 95 ? 5.183 16.763 3.438 1.00 77.75 95 LYS A CA 1
ATOM 797 C C . LYS A 1 95 ? 6.345 17.316 2.607 1.00 77.75 95 LYS A C 1
ATOM 799 O O . LYS A 1 95 ? 7.509 17.147 2.988 1.00 77.75 95 LYS A O 1
ATOM 804 N N . ASP A 1 96 ? 6.026 18.054 1.543 1.00 71.88 96 ASP A N 1
ATOM 805 C CA . ASP A 1 96 ? 7.012 18.659 0.631 1.00 71.88 96 ASP A CA 1
ATOM 806 C C . ASP A 1 96 ? 7.899 19.710 1.315 1.00 71.88 96 ASP A C 1
ATOM 808 O O . ASP A 1 96 ? 9.118 19.726 1.143 1.00 71.88 96 ASP A O 1
ATOM 812 N N . LYS A 1 97 ? 7.302 20.582 2.138 1.00 77.06 97 LYS A N 1
ATOM 813 C CA . LYS A 1 97 ? 8.011 21.646 2.864 1.00 77.06 97 LYS A CA 1
ATOM 814 C C . LYS A 1 97 ? 7.934 21.408 4.367 1.00 77.06 97 LYS A C 1
ATOM 816 O O . LYS A 1 97 ? 6.885 21.599 4.978 1.00 77.06 97 LYS A O 1
ATOM 821 N N . LYS A 1 98 ? 9.062 21.008 4.956 1.00 80.50 98 LYS A N 1
ATOM 822 C CA . LYS A 1 98 ? 9.217 20.813 6.404 1.00 80.50 98 LYS A CA 1
ATOM 823 C C . LYS A 1 98 ? 9.849 22.043 7.047 1.00 80.50 98 LYS A C 1
ATOM 825 O O . LYS A 1 98 ? 10.857 22.545 6.539 1.00 80.50 98 LYS A O 1
ATOM 830 N N . THR A 1 99 ? 9.309 22.485 8.177 1.00 84.56 99 THR A N 1
ATOM 831 C CA . THR A 1 99 ? 9.965 23.478 9.039 1.00 84.56 99 THR A CA 1
ATOM 832 C C . THR A 1 99 ? 11.244 22.895 9.652 1.00 84.56 99 THR A C 1
ATOM 834 O O . THR A 1 99 ? 11.502 21.691 9.585 1.00 84.56 99 THR A O 1
ATOM 837 N N . PHE A 1 100 ? 12.082 23.741 10.253 1.00 83.06 100 PHE A N 1
ATOM 838 C CA . PHE A 1 100 ? 13.306 23.274 10.909 1.00 83.06 100 PHE A CA 1
ATOM 839 C C . PHE A 1 100 ? 13.016 22.271 12.040 1.00 83.06 100 PHE A C 1
ATOM 841 O O . PHE A 1 100 ? 13.621 21.202 12.081 1.00 83.06 100 PHE A O 1
ATOM 848 N N . SER A 1 101 ? 12.035 22.562 12.899 1.00 83.31 101 SER A N 1
ATOM 849 C CA . SER A 1 101 ? 11.622 21.661 13.982 1.00 83.31 101 SER A CA 1
ATOM 850 C C . SER A 1 101 ? 11.073 20.332 13.459 1.00 83.31 101 SER A C 1
ATOM 852 O O . SER A 1 101 ? 11.402 19.275 13.993 1.00 83.31 101 SER A O 1
ATOM 854 N N . GLU A 1 102 ? 10.305 20.356 12.368 1.00 86.31 102 GLU A N 1
ATOM 855 C CA . GLU A 1 102 ? 9.796 19.149 11.711 1.00 86.31 102 GLU A CA 1
ATOM 856 C C . GLU A 1 102 ? 10.914 18.282 11.132 1.00 86.31 102 GLU A C 1
ATOM 858 O O . GLU A 1 102 ? 10.833 17.060 11.210 1.00 86.31 102 GLU A O 1
ATOM 863 N N . LYS A 1 103 ? 11.980 18.886 10.590 1.00 85.62 103 LYS A N 1
ATOM 864 C CA . LYS A 1 103 ? 13.163 18.139 10.132 1.00 85.62 103 LYS A CA 1
ATOM 865 C C . LYS A 1 103 ? 13.859 17.438 11.294 1.00 85.62 103 LYS A C 1
ATOM 867 O O . LYS A 1 103 ? 14.176 16.258 11.179 1.00 85.62 103 LYS A O 1
ATOM 872 N N . VAL A 1 104 ? 14.060 18.138 12.412 1.00 85.94 104 VAL A N 1
ATOM 873 C CA . VAL A 1 104 ? 14.666 17.558 13.621 1.00 85.94 104 VAL A CA 1
ATOM 874 C C . VAL A 1 104 ? 13.813 16.400 14.141 1.00 85.94 104 VAL A C 1
ATOM 876 O O . VAL A 1 104 ? 14.327 15.304 14.362 1.00 85.94 104 VAL A O 1
ATOM 879 N N . PHE A 1 105 ? 12.499 16.604 14.265 1.00 86.69 105 PHE A N 1
ATOM 880 C CA . PHE A 1 105 ? 11.588 15.567 14.746 1.00 86.69 105 PHE A CA 1
ATOM 881 C C . PHE A 1 105 ? 11.521 14.369 13.794 1.00 86.69 105 PHE A C 1
ATOM 883 O O . PHE A 1 105 ? 11.538 13.224 14.240 1.00 86.69 105 PHE A O 1
ATOM 890 N N . PHE A 1 106 ? 11.510 14.613 12.481 1.00 85.25 106 PHE A N 1
ATOM 891 C CA . PHE A 1 106 ? 11.552 13.560 11.471 1.00 85.25 106 PHE A CA 1
ATOM 892 C C . PHE A 1 106 ? 12.798 12.682 11.621 1.00 85.25 106 PHE A C 1
ATOM 894 O O . PHE A 1 106 ? 12.672 11.458 11.646 1.00 85.25 106 PHE A O 1
ATOM 901 N N . SER A 1 107 ? 13.976 13.290 11.784 1.00 85.06 107 SER A N 1
ATOM 902 C CA . SER A 1 107 ? 15.234 12.565 11.992 1.00 85.06 107 SER A CA 1
ATOM 903 C C . SER A 1 107 ? 15.218 11.735 13.278 1.00 85.06 107 SER A C 1
ATOM 905 O O . SER A 1 107 ? 15.627 10.574 13.262 1.00 85.06 107 SER A O 1
ATOM 907 N N . LEU A 1 108 ? 14.690 12.284 14.378 1.00 87.69 108 LEU A N 1
ATOM 908 C CA . LEU A 1 108 ? 14.545 11.558 15.646 1.00 87.69 108 LEU A CA 1
ATOM 909 C C . LEU A 1 108 ? 13.617 10.345 15.504 1.00 87.69 108 LEU A C 1
ATOM 911 O O . LEU A 1 108 ? 13.984 9.232 15.885 1.00 87.69 108 LEU A O 1
ATOM 915 N N . LEU A 1 109 ? 12.438 10.534 14.902 1.00 86.31 109 LEU A N 1
ATOM 916 C CA . LEU A 1 109 ? 11.487 9.451 14.644 1.00 86.31 109 LEU A CA 1
ATOM 917 C C . LEU A 1 109 ? 12.069 8.388 13.706 1.00 86.31 109 LEU A C 1
ATOM 919 O O . LEU A 1 109 ? 11.851 7.193 13.915 1.00 86.31 109 LEU A O 1
ATOM 923 N N . GLN A 1 110 ? 12.834 8.802 12.694 1.00 84.62 110 GLN A N 1
ATOM 924 C CA . GLN A 1 110 ? 13.514 7.889 11.783 1.00 84.62 110 GLN A CA 1
ATOM 925 C C . GLN A 1 110 ? 14.567 7.049 12.518 1.00 84.62 110 GLN A C 1
ATOM 927 O O . GLN A 1 110 ? 14.602 5.831 12.339 1.00 84.62 110 GLN A O 1
ATOM 932 N N . GLY A 1 111 ? 15.367 7.663 13.394 1.00 84.81 111 GLY A N 1
ATOM 933 C CA . GLY A 1 111 ? 16.330 6.959 14.242 1.00 84.81 111 GLY A CA 1
ATOM 934 C C . GLY A 1 111 ? 15.659 5.949 15.177 1.00 84.81 111 GLY A C 1
ATOM 935 O O . GLY A 1 111 ? 16.038 4.778 15.196 1.00 84.81 111 GLY A O 1
ATOM 936 N N . ALA A 1 112 ? 14.601 6.364 15.881 1.00 84.69 112 ALA A N 1
ATOM 937 C CA . ALA A 1 112 ? 13.823 5.488 16.759 1.00 84.69 112 ALA A CA 1
ATOM 938 C C . ALA A 1 112 ? 13.221 4.290 16.002 1.00 84.69 112 ALA A C 1
ATOM 940 O O . ALA A 1 112 ? 13.258 3.157 16.484 1.00 84.69 112 ALA A O 1
ATOM 941 N N . ARG A 1 113 ? 12.722 4.514 14.780 1.00 80.69 113 ARG A N 1
ATOM 942 C CA . ARG A 1 113 ? 12.201 3.458 13.902 1.00 80.69 113 ARG A CA 1
ATOM 943 C C . ARG A 1 113 ? 13.281 2.446 13.507 1.00 80.69 113 ARG A C 1
ATOM 945 O O . ARG A 1 113 ? 13.015 1.2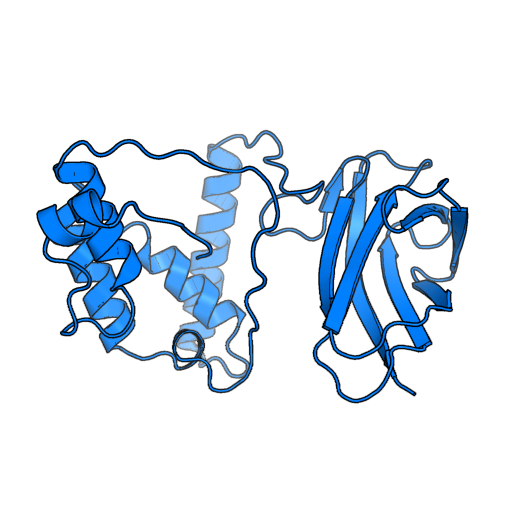45 13.529 1.00 80.69 113 ARG A O 1
ATOM 952 N N . LEU A 1 114 ? 14.482 2.907 13.147 1.00 80.94 114 LEU A N 1
ATOM 953 C CA . LEU A 1 114 ? 15.605 2.032 12.788 1.00 80.94 114 LEU A CA 1
ATOM 954 C C . LEU A 1 114 ? 16.096 1.211 13.988 1.00 80.94 114 LEU A C 1
ATOM 956 O O . LEU A 1 114 ? 16.333 0.012 13.850 1.00 80.94 114 LEU A O 1
ATOM 960 N N . LEU A 1 115 ? 16.184 1.831 15.168 1.00 83.12 115 LEU A N 1
ATOM 961 C CA . LEU A 1 115 ? 16.521 1.153 16.423 1.00 83.12 115 LEU A CA 1
ATOM 962 C C . LEU A 1 115 ? 15.500 0.067 16.761 1.00 83.12 115 LEU A C 1
ATOM 964 O O . LEU A 1 115 ? 15.885 -1.078 16.991 1.00 83.12 115 LEU A O 1
ATOM 968 N N . LYS A 1 116 ? 14.203 0.393 16.702 1.00 79.56 116 LYS A N 1
ATOM 969 C CA . LYS A 1 116 ? 13.121 -0.576 16.913 1.00 79.56 116 LYS A CA 1
ATOM 970 C C . LYS A 1 116 ? 13.245 -1.770 15.960 1.00 79.56 116 LYS A C 1
ATOM 972 O O . LYS A 1 116 ? 13.209 -2.910 16.408 1.00 79.56 116 LYS A O 1
ATOM 977 N N . LYS A 1 117 ? 13.489 -1.516 14.669 1.00 74.00 117 LYS A N 1
ATOM 978 C CA . LYS A 1 117 ? 13.685 -2.567 13.655 1.00 74.00 117 LYS A CA 1
ATOM 979 C C . LYS A 1 117 ? 14.888 -3.470 13.965 1.00 74.00 117 LYS A C 1
ATOM 981 O O . LYS A 1 117 ? 14.829 -4.669 13.702 1.00 74.00 117 LYS A O 1
ATOM 986 N N . LYS A 1 118 ? 15.974 -2.902 14.502 1.00 77.62 118 LYS A N 1
ATOM 987 C CA . LYS A 1 118 ? 17.178 -3.649 14.894 1.00 77.62 118 LYS A CA 1
ATOM 988 C C . LYS A 1 118 ? 16.923 -4.538 16.114 1.00 77.62 118 LYS A C 1
ATOM 990 O O . LYS A 1 118 ? 17.403 -5.664 16.135 1.00 77.62 118 LYS A O 1
ATOM 995 N N . ILE A 1 119 ? 16.162 -4.044 17.093 1.00 77.56 119 ILE A N 1
ATOM 996 C CA . ILE A 1 119 ? 15.810 -4.774 18.322 1.00 77.56 119 ILE A CA 1
ATOM 997 C C . ILE A 1 119 ? 14.836 -5.922 18.026 1.00 77.56 119 ILE A C 1
ATOM 999 O O . ILE A 1 119 ? 15.018 -7.020 18.535 1.00 77.56 119 ILE A O 1
ATOM 1003 N N . GLU A 1 120 ? 13.828 -5.693 17.181 1.00 69.44 120 GLU A N 1
ATOM 1004 C CA . GLU A 1 120 ? 12.783 -6.687 16.891 1.00 69.44 120 GLU A CA 1
ATOM 1005 C C . GLU A 1 120 ? 13.245 -7.838 15.979 1.00 69.44 120 GLU A C 1
ATOM 1007 O O . GLU A 1 120 ? 12.464 -8.755 15.743 1.00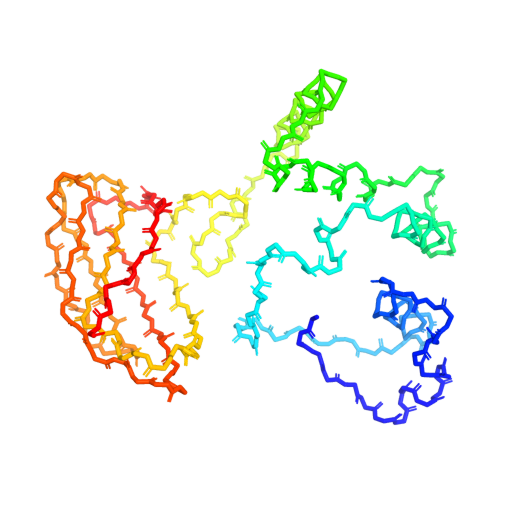 69.44 120 GLU A O 1
ATOM 1012 N N . GLY A 1 121 ? 14.488 -7.826 15.470 1.00 58.59 121 GLY A N 1
ATOM 1013 C CA . GLY A 1 121 ? 15.053 -8.949 14.709 1.00 58.59 121 GLY A CA 1
ATOM 1014 C C . GLY A 1 121 ? 14.135 -9.414 13.571 1.00 58.59 121 GLY A C 1
ATOM 1015 O O . GLY A 1 121 ? 13.662 -10.546 13.557 1.00 58.59 121 GLY A O 1
ATOM 1016 N N . SER A 1 122 ? 13.804 -8.523 12.636 1.00 59.09 122 SER A N 1
ATOM 1017 C CA . SER A 1 122 ? 12.735 -8.788 11.666 1.00 59.09 122 SER A CA 1
ATOM 1018 C C . SER A 1 122 ? 13.131 -9.861 10.642 1.00 59.09 122 SER A C 1
ATOM 1020 O O . SER A 1 122 ? 13.926 -9.594 9.738 1.00 59.09 122 SER A O 1
ATOM 1022 N N . LYS A 1 123 ? 12.467 -11.029 10.675 1.00 61.38 123 LYS A N 1
ATOM 1023 C CA . LYS A 1 123 ? 12.212 -11.787 9.434 1.00 61.38 123 LYS A CA 1
ATOM 1024 C C . LYS A 1 123 ? 11.578 -10.824 8.415 1.00 61.38 123 LYS A C 1
ATOM 1026 O O . LYS A 1 123 ? 10.800 -9.959 8.832 1.00 61.38 123 LYS A O 1
ATOM 1031 N N . PRO A 1 124 ? 11.911 -10.904 7.117 1.00 66.62 124 PRO A N 1
ATOM 1032 C CA . PRO A 1 124 ? 11.290 -10.036 6.128 1.00 66.62 124 PRO A CA 1
ATOM 1033 C C . PRO A 1 124 ? 9.793 -10.360 6.061 1.00 66.62 124 PRO A C 1
ATOM 1035 O O . PRO A 1 124 ? 9.397 -11.404 5.557 1.00 66.62 124 PRO A O 1
ATOM 1038 N N . ASP A 1 125 ? 8.968 -9.475 6.619 1.00 82.00 125 ASP A N 1
ATOM 1039 C CA . ASP A 1 125 ? 7.520 -9.520 6.440 1.00 82.00 125 ASP A CA 1
ATOM 1040 C C . ASP A 1 125 ? 7.215 -8.976 5.041 1.00 82.00 125 ASP A C 1
ATOM 1042 O O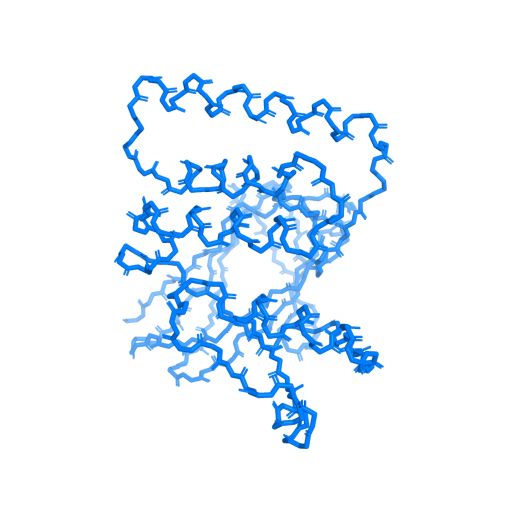 . ASP A 1 125 ? 7.389 -7.777 4.767 1.00 82.00 125 ASP A O 1
ATOM 1046 N N . LEU A 1 126 ? 6.887 -9.899 4.136 1.00 88.31 126 LEU A N 1
ATOM 1047 C CA . LEU A 1 126 ? 6.703 -9.626 2.718 1.00 88.31 126 LEU A CA 1
ATOM 1048 C C . LEU A 1 126 ? 5.232 -9.343 2.419 1.00 88.31 126 LEU A C 1
ATOM 1050 O O . LEU A 1 126 ? 4.343 -10.116 2.767 1.00 88.31 126 LEU A O 1
ATOM 1054 N N . ILE A 1 127 ? 4.984 -8.257 1.698 1.00 88.88 127 ILE A N 1
ATOM 1055 C CA . ILE A 1 127 ? 3.681 -7.923 1.131 1.00 88.88 127 ILE A CA 1
ATOM 1056 C C . ILE A 1 127 ? 3.830 -7.977 -0.382 1.00 88.88 127 ILE A C 1
ATOM 1058 O O . ILE A 1 127 ? 4.498 -7.126 -0.963 1.00 88.88 127 ILE A O 1
ATOM 1062 N N . TYR A 1 128 ? 3.233 -8.991 -1.012 1.00 90.88 128 TYR A N 1
ATOM 1063 C CA . TYR A 1 128 ? 3.281 -9.176 -2.470 1.00 90.88 128 TYR A CA 1
ATOM 1064 C C . TYR A 1 128 ? 4.718 -9.157 -3.031 1.00 90.88 128 TYR A C 1
ATOM 1066 O O . TYR A 1 128 ? 4.983 -8.563 -4.073 1.00 90.88 128 TYR A O 1
ATOM 1074 N N . GLY A 1 129 ? 5.659 -9.761 -2.295 1.00 92.00 129 GLY A N 1
ATOM 1075 C CA . GLY A 1 129 ? 7.091 -9.811 -2.619 1.00 92.00 129 GLY A CA 1
ATOM 1076 C C . GLY A 1 129 ? 7.919 -8.622 -2.122 1.00 92.00 129 GLY A C 1
ATOM 1077 O O . GLY A 1 129 ? 9.143 -8.724 -2.057 1.00 92.00 129 GLY A O 1
ATOM 1078 N N . PHE A 1 130 ? 7.290 -7.519 -1.708 1.00 92.31 130 PHE A N 1
ATOM 1079 C CA . PHE A 1 130 ? 7.983 -6.350 -1.163 1.00 92.31 130 PHE A CA 1
ATOM 1080 C C . PHE A 1 130 ? 8.238 -6.485 0.331 1.00 92.31 130 PHE A C 1
ATOM 1082 O O . PHE A 1 130 ? 7.340 -6.821 1.102 1.00 92.31 130 PHE A O 1
ATOM 1089 N N . GLN A 1 131 ? 9.435 -6.112 0.770 1.00 89.75 131 GLN A N 1
ATOM 1090 C CA . GLN A 1 131 ? 9.685 -5.869 2.181 1.00 89.75 131 GLN A CA 1
ATOM 1091 C C . GLN A 1 131 ? 8.875 -4.656 2.647 1.00 89.75 131 GLN A C 1
ATOM 1093 O O . GLN A 1 131 ? 8.941 -3.579 2.051 1.00 89.75 131 GLN A O 1
ATOM 1098 N N . ARG A 1 132 ? 8.125 -4.818 3.743 1.00 83.81 132 ARG A N 1
ATOM 1099 C CA . ARG A 1 132 ? 7.313 -3.746 4.330 1.00 83.81 132 ARG A CA 1
ATOM 1100 C C . ARG A 1 132 ? 8.077 -2.423 4.450 1.00 83.81 132 ARG A C 1
ATOM 1102 O O . ARG A 1 132 ? 9.085 -2.344 5.151 1.00 83.81 132 ARG A O 1
ATOM 1109 N N . TRP A 1 133 ? 7.512 -1.377 3.841 1.00 76.62 133 TRP A N 1
ATOM 1110 C CA . TRP A 1 133 ? 8.018 0.004 3.849 1.00 76.62 133 TRP A CA 1
ATOM 1111 C C . TRP A 1 133 ? 9.358 0.225 3.142 1.00 76.62 133 TRP A C 1
ATOM 1113 O O . TRP A 1 133 ? 9.963 1.283 3.314 1.00 76.62 133 TRP A O 1
ATOM 1123 N N . GLU A 1 134 ? 9.821 -0.742 2.355 1.00 85.25 134 GLU A N 1
ATOM 1124 C CA . GLU A 1 134 ? 11.069 -0.646 1.609 1.00 85.25 134 GLU A CA 1
ATOM 1125 C C . GLU A 1 134 ? 10.858 -0.915 0.122 1.00 85.25 134 GLU A C 1
ATOM 1127 O O . GLU A 1 134 ? 9.832 -1.430 -0.312 1.00 85.25 134 GLU A O 1
ATOM 1132 N N . LYS A 1 135 ? 11.860 -0.541 -0.673 1.00 90.44 135 LYS A N 1
ATOM 1133 C CA . LYS A 1 135 ? 11.889 -0.758 -2.128 1.00 90.44 135 LYS A CA 1
ATOM 1134 C C . LYS A 1 135 ? 12.393 -2.155 -2.500 1.00 90.44 135 LYS A C 1
ATOM 1136 O O . LYS A 1 135 ? 12.486 -2.487 -3.679 1.00 90.44 135 LYS A O 1
ATOM 1141 N N . LYS A 1 136 ? 12.775 -2.942 -1.493 1.00 92.62 136 LYS A N 1
ATOM 1142 C CA . LYS A 1 136 ? 13.403 -4.246 -1.649 1.00 92.62 136 LYS A CA 1
ATOM 1143 C C . LYS A 1 136 ? 12.351 -5.313 -1.921 1.00 92.62 136 LYS A C 1
ATOM 1145 O O . LYS A 1 136 ? 11.350 -5.402 -1.213 1.00 92.62 136 LYS A O 1
ATOM 1150 N N . VAL A 1 137 ? 12.619 -6.128 -2.925 1.00 94.56 137 VAL A N 1
ATOM 1151 C CA . VAL A 1 137 ? 11.828 -7.276 -3.349 1.00 94.56 137 VAL A CA 1
ATOM 1152 C C . VAL A 1 137 ? 12.618 -8.546 -3.064 1.00 94.56 137 VAL A C 1
ATOM 1154 O O . VAL A 1 137 ? 13.832 -8.583 -3.267 1.00 94.56 137 VAL A O 1
ATOM 1157 N N . PHE A 1 138 ? 11.929 -9.587 -2.603 1.00 94.12 138 PHE A N 1
ATOM 1158 C CA . PHE A 1 138 ? 12.482 -10.928 -2.433 1.00 94.12 138 PHE A CA 1
ATOM 1159 C C . PHE A 1 138 ? 11.746 -11.903 -3.356 1.00 94.12 138 PHE A C 1
ATOM 1161 O O . PHE A 1 138 ? 10.525 -12.029 -3.280 1.00 94.12 138 PHE A O 1
ATOM 1168 N N . GLY A 1 139 ? 12.486 -12.583 -4.233 1.00 93.69 139 GLY A N 1
ATOM 1169 C CA . GLY A 1 139 ? 11.924 -13.443 -5.273 1.00 93.69 139 GLY A CA 1
ATOM 1170 C C . GLY A 1 139 ? 11.165 -12.642 -6.333 1.00 93.69 139 GLY A C 1
ATOM 1171 O O . GLY A 1 139 ? 11.753 -11.812 -7.033 1.00 93.69 139 GLY A O 1
ATOM 1172 N N . ALA A 1 140 ? 9.863 -12.901 -6.456 1.00 93.94 140 ALA A N 1
ATOM 1173 C CA . ALA A 1 140 ? 8.969 -12.178 -7.352 1.00 93.94 140 ALA A CA 1
ATOM 1174 C C . ALA A 1 140 ? 8.105 -11.180 -6.571 1.00 93.94 140 ALA A C 1
ATOM 1176 O O . ALA A 1 140 ? 7.604 -11.511 -5.496 1.00 93.94 140 ALA A O 1
ATOM 1177 N N . CYS A 1 141 ? 7.886 -9.987 -7.122 1.00 94.38 141 CYS A N 1
ATOM 1178 C CA . CYS A 1 141 ? 6.842 -9.088 -6.642 1.00 94.38 141 CYS A CA 1
ATOM 1179 C C . CYS A 1 141 ? 5.617 -9.123 -7.547 1.00 94.38 141 CYS A C 1
ATOM 1181 O O . CYS A 1 141 ? 5.723 -9.390 -8.742 1.00 94.38 141 CYS A O 1
ATOM 1183 N N . MET A 1 142 ? 4.460 -8.828 -6.963 1.00 93.06 142 MET A N 1
ATOM 1184 C CA . MET A 1 142 ? 3.200 -8.647 -7.676 1.00 93.06 142 MET A CA 1
ATOM 1185 C C . MET A 1 142 ? 2.791 -7.181 -7.587 1.00 93.06 142 MET A C 1
ATOM 1187 O O . MET A 1 142 ? 2.808 -6.577 -6.512 1.00 93.06 142 MET A O 1
ATOM 1191 N N . ILE A 1 143 ? 2.438 -6.609 -8.733 1.00 92.44 143 ILE A N 1
ATOM 1192 C CA . ILE A 1 143 ? 2.023 -5.220 -8.873 1.00 92.44 143 ILE A CA 1
ATOM 1193 C C . ILE A 1 143 ? 0.638 -5.218 -9.500 1.00 92.44 143 ILE A C 1
ATOM 1195 O O . ILE A 1 143 ? 0.451 -5.705 -10.614 1.00 92.44 143 ILE A O 1
ATOM 1199 N N . GLN A 1 144 ? -0.320 -4.635 -8.783 1.00 91.00 144 GLN A N 1
ATOM 1200 C CA . GLN A 1 144 ? -1.699 -4.520 -9.233 1.00 91.00 144 GLN A CA 1
ATOM 1201 C C . GLN A 1 144 ? -2.214 -3.102 -9.001 1.00 91.00 144 GLN A C 1
ATOM 1203 O O . GLN A 1 144 ? -2.102 -2.567 -7.896 1.00 91.00 144 GLN A O 1
ATOM 1208 N N . PHE A 1 145 ? -2.788 -2.488 -10.034 1.00 89.12 145 PHE A N 1
ATOM 1209 C CA . PHE A 1 145 ? -3.454 -1.195 -9.922 1.00 89.12 145 PHE A CA 1
ATOM 1210 C C . PHE A 1 145 ? -4.506 -1.003 -11.025 1.00 89.12 145 PHE A C 1
ATOM 1212 O O . PHE A 1 145 ? -4.294 -1.410 -12.166 1.00 89.12 145 PHE A O 1
ATOM 1219 N N . PRO A 1 146 ? -5.641 -0.358 -10.715 1.00 90.19 146 PRO A N 1
ATOM 1220 C CA . PRO A 1 146 ? -6.589 0.078 -11.732 1.00 90.19 146 PRO A CA 1
ATOM 1221 C C . PRO A 1 146 ? -6.081 1.330 -12.465 1.00 90.19 146 PRO A C 1
ATOM 1223 O O . PRO A 1 146 ? -5.479 2.220 -11.856 1.00 90.19 146 PRO A O 1
ATOM 1226 N N . TRP A 1 147 ? -6.365 1.429 -13.762 1.00 90.94 147 TRP A N 1
ATOM 1227 C CA . TRP A 1 147 ? -6.112 2.621 -14.564 1.00 90.94 147 TRP A CA 1
ATOM 1228 C C . TRP A 1 147 ? -7.378 3.467 -14.704 1.00 90.94 147 TRP A C 1
ATOM 1230 O O . TRP A 1 147 ? -8.379 3.030 -15.264 1.00 90.94 147 TRP A O 1
ATOM 1240 N N . TYR A 1 148 ? -7.324 4.708 -14.219 1.00 88.69 148 TYR A N 1
ATOM 1241 C CA . TYR A 1 148 ? -8.441 5.661 -14.293 1.00 88.69 148 TYR A CA 1
ATOM 1242 C C . TYR A 1 148 ? -8.151 6.872 -15.189 1.00 88.69 148 TYR A C 1
ATOM 1244 O O . TYR A 1 148 ? -8.948 7.806 -15.224 1.00 88.69 148 TYR A O 1
ATOM 1252 N N . GLY A 1 149 ? -6.998 6.903 -15.863 1.00 87.88 149 GLY A N 1
ATOM 1253 C CA . GLY A 1 149 ? -6.645 8.007 -16.752 1.00 87.88 149 GLY A CA 1
ATOM 1254 C C . GLY A 1 149 ? -7.463 7.970 -18.041 1.00 87.88 149 GLY A C 1
ATOM 1255 O O . GLY A 1 149 ? -7.685 6.898 -18.593 1.00 87.88 149 GLY A O 1
ATOM 1256 N N . GLU A 1 150 ? -7.877 9.139 -18.535 1.00 91.56 150 GLU A N 1
ATOM 1257 C CA . GLU A 1 150 ? -8.588 9.255 -19.822 1.00 91.56 150 GLU A CA 1
ATOM 1258 C C . GLU A 1 150 ? -7.702 8.845 -21.007 1.00 91.56 150 GLU A C 1
ATOM 1260 O O . GLU A 1 150 ? -8.174 8.284 -21.990 1.00 91.56 150 GLU A O 1
ATOM 1265 N N . LYS A 1 151 ? -6.396 9.113 -20.906 1.00 93.81 151 LYS A N 1
ATOM 1266 C CA . LYS A 1 151 ? -5.406 8.711 -21.907 1.00 93.81 151 LYS A CA 1
ATOM 1267 C C . LYS A 1 151 ? -5.008 7.256 -21.698 1.00 93.81 151 LYS A C 1
ATOM 1269 O O . LYS A 1 151 ? -4.743 6.839 -20.567 1.00 93.81 151 LYS A O 1
ATOM 1274 N N . ALA A 1 152 ? -4.911 6.517 -22.798 1.00 93.31 152 ALA A N 1
ATOM 1275 C CA . ALA A 1 152 ? -4.400 5.156 -22.777 1.00 93.31 152 ALA A CA 1
ATOM 1276 C C . ALA A 1 152 ? -2.907 5.142 -22.417 1.00 93.31 152 ALA A C 1
ATOM 1278 O O . ALA A 1 152 ? -2.137 5.997 -22.864 1.00 93.31 152 ALA A O 1
ATOM 1279 N N . VAL A 1 153 ? -2.497 4.153 -21.629 1.00 93.69 153 VAL A N 1
ATOM 1280 C CA . VAL A 1 153 ? -1.082 3.874 -21.368 1.00 93.69 153 VAL A CA 1
ATOM 1281 C C . VAL A 1 153 ? -0.514 3.131 -22.568 1.00 93.69 153 VAL A C 1
ATOM 1283 O O . VAL A 1 153 ? -1.104 2.145 -23.009 1.00 93.69 153 VAL A O 1
ATOM 1286 N N . ARG A 1 154 ? 0.621 3.607 -23.082 1.00 94.06 154 ARG A N 1
ATOM 1287 C CA . ARG A 1 154 ? 1.341 3.001 -24.213 1.00 94.06 154 ARG A CA 1
ATOM 1288 C C . ARG A 1 154 ? 2.621 2.295 -23.790 1.00 94.06 154 ARG A C 1
ATOM 1290 O O . ARG A 1 154 ? 3.066 1.369 -24.460 1.00 94.06 154 ARG A O 1
ATOM 1297 N N . GLU A 1 155 ? 3.203 2.716 -22.674 1.00 94.75 155 GLU A N 1
ATOM 1298 C CA . GLU A 1 155 ? 4.443 2.142 -22.168 1.00 94.75 155 GLU A CA 1
ATOM 1299 C C . GLU A 1 155 ? 4.433 2.111 -20.638 1.00 94.75 155 GLU A C 1
ATOM 1301 O O . GLU A 1 155 ? 4.031 3.081 -19.989 1.00 94.75 155 GLU A O 1
ATOM 1306 N N . ILE A 1 156 ? 4.900 1.007 -20.051 1.00 94.81 156 ILE A N 1
ATOM 1307 C CA . ILE A 1 156 ? 5.295 0.952 -18.641 1.00 94.81 156 ILE A CA 1
ATOM 1308 C C . ILE A 1 156 ? 6.813 1.050 -18.564 1.00 94.81 156 ILE A C 1
ATOM 1310 O O . ILE A 1 156 ? 7.541 0.307 -19.221 1.00 94.81 156 ILE A O 1
ATOM 1314 N N . ILE A 1 157 ? 7.275 1.931 -17.682 1.00 95.81 157 ILE A N 1
ATOM 1315 C CA . ILE A 1 157 ? 8.681 2.120 -17.357 1.00 95.81 157 ILE A CA 1
ATOM 1316 C C . ILE A 1 157 ? 8.899 1.682 -15.916 1.00 95.81 157 ILE A C 1
ATOM 1318 O O . ILE A 1 157 ? 8.389 2.298 -14.972 1.00 95.81 157 ILE A O 1
ATOM 1322 N N . LEU A 1 158 ? 9.702 0.641 -15.743 1.00 96.44 158 LEU A N 1
ATOM 1323 C CA . LEU A 1 158 ? 10.136 0.150 -14.445 1.00 96.44 158 LEU A CA 1
ATOM 1324 C C . LEU A 1 158 ? 11.588 0.536 -14.229 1.00 96.44 158 LEU A C 1
ATOM 1326 O O . LEU A 1 158 ? 12.432 0.320 -15.098 1.00 96.44 158 LEU A O 1
ATOM 1330 N N . LYS A 1 159 ? 11.889 1.071 -13.048 1.00 96.56 159 LYS A N 1
ATOM 1331 C CA . LYS A 1 159 ? 13.260 1.360 -12.657 1.00 96.56 159 LYS A CA 1
ATOM 1332 C C . LYS A 1 159 ? 13.682 0.520 -11.453 1.00 96.56 159 LYS A C 1
ATOM 1334 O O . LYS A 1 159 ? 13.022 0.552 -10.407 1.00 96.56 159 LYS A O 1
ATOM 1339 N N . MET A 1 160 ? 14.770 -0.229 -11.615 1.00 95.12 160 MET A N 1
ATOM 1340 C CA . MET A 1 160 ? 15.151 -1.345 -10.747 1.00 95.12 160 MET A CA 1
ATOM 1341 C C . MET A 1 160 ? 16.669 -1.534 -10.594 1.00 95.12 160 MET A C 1
ATOM 1343 O O . MET A 1 160 ? 17.466 -1.008 -11.373 1.00 95.12 160 MET A O 1
ATOM 1347 N N . ARG A 1 161 ? 17.076 -2.267 -9.553 1.00 94.94 161 ARG A N 1
ATOM 1348 C CA . ARG A 1 161 ? 18.468 -2.676 -9.297 1.00 94.94 161 ARG A CA 1
ATOM 1349 C C . ARG A 1 161 ? 18.525 -4.175 -8.990 1.00 94.94 161 ARG A C 1
ATOM 1351 O O . ARG A 1 161 ? 17.728 -4.604 -8.157 1.00 94.94 161 ARG A O 1
ATOM 1358 N N . PRO A 1 162 ? 19.480 -4.946 -9.552 1.00 93.50 162 PRO A N 1
ATOM 1359 C CA . PRO A 1 162 ? 20.613 -4.534 -10.400 1.00 93.50 162 PRO A CA 1
ATOM 1360 C C . PRO A 1 162 ? 20.213 -3.989 -11.778 1.00 93.50 162 PRO A C 1
ATOM 1362 O O . PRO A 1 162 ? 19.166 -4.346 -12.308 1.00 93.50 162 PRO A O 1
ATOM 1365 N N . GLY A 1 163 ? 21.021 -3.084 -12.336 1.00 90.50 163 GLY A N 1
ATOM 1366 C CA . GLY A 1 163 ? 20.606 -2.297 -13.501 1.00 90.50 163 GLY A CA 1
ATOM 1367 C C . GLY A 1 163 ? 20.984 -2.837 -14.878 1.00 90.50 163 GLY A C 1
ATOM 1368 O O . GLY A 1 163 ? 20.456 -2.342 -15.866 1.00 90.50 163 GLY A O 1
ATOM 1369 N N . GLU A 1 164 ? 21.867 -3.830 -14.930 1.00 92.38 164 GLU A N 1
ATOM 1370 C CA . GLU A 1 164 ? 22.333 -4.492 -16.155 1.00 92.38 164 GLU A CA 1
ATOM 1371 C C . GLU A 1 164 ? 22.092 -5.996 -15.990 1.00 92.38 164 GLU A C 1
ATOM 1373 O O . GLU A 1 164 ? 23.008 -6.786 -15.764 1.00 92.38 164 GLU A O 1
ATOM 1378 N N . THR A 1 165 ? 20.821 -6.391 -15.939 1.00 94.69 165 THR A N 1
ATOM 1379 C CA . THR A 1 165 ? 20.443 -7.795 -15.755 1.00 94.69 165 THR A CA 1
ATOM 1380 C C . THR A 1 165 ? 19.089 -8.098 -16.381 1.00 94.69 165 THR A C 1
ATOM 1382 O O . THR A 1 165 ? 18.351 -7.194 -16.773 1.00 94.69 165 THR A O 1
ATOM 1385 N N . THR A 1 166 ? 18.780 -9.385 -16.508 1.00 95.69 166 THR A N 1
ATOM 1386 C CA . THR A 1 166 ? 17.507 -9.848 -17.061 1.00 95.69 166 THR A CA 1
ATOM 1387 C C . THR A 1 166 ? 16.476 -9.969 -15.950 1.00 95.69 166 THR A C 1
ATOM 1389 O O . THR A 1 166 ? 16.763 -10.525 -14.892 1.00 95.69 166 THR A O 1
ATOM 1392 N N . TYR A 1 167 ? 15.270 -9.491 -16.219 1.00 96.50 167 TYR A N 1
ATOM 1393 C CA . TYR A 1 167 ? 14.100 -9.652 -15.371 1.00 96.50 167 TYR A CA 1
ATOM 1394 C C . TYR A 1 167 ? 13.029 -10.422 -16.130 1.00 96.50 167 TYR A C 1
ATOM 1396 O O . TYR A 1 167 ? 12.899 -10.285 -17.345 1.00 96.50 167 TYR A O 1
ATOM 1404 N N . LEU A 1 168 ? 12.263 -11.234 -15.409 1.00 96.31 168 LEU A N 1
ATOM 1405 C CA . LEU A 1 168 ? 11.118 -11.948 -15.959 1.00 96.31 168 LEU A CA 1
ATOM 1406 C C . LEU A 1 168 ? 9.844 -11.225 -15.552 1.00 96.31 168 LEU A C 1
ATOM 1408 O O . LEU A 1 168 ? 9.642 -10.953 -14.366 1.00 96.31 168 LEU A O 1
ATOM 1412 N N . ILE A 1 169 ? 8.996 -10.922 -16.529 1.00 95.69 169 ILE A N 1
ATOM 1413 C CA . ILE A 1 169 ? 7.748 -10.192 -16.323 1.00 95.69 169 ILE A CA 1
ATOM 1414 C C . ILE A 1 169 ? 6.599 -11.011 -16.902 1.00 95.69 169 ILE A C 1
ATOM 1416 O O . ILE A 1 169 ? 6.671 -11.484 -18.030 1.00 95.69 169 ILE A O 1
ATOM 1420 N N . SER A 1 170 ? 5.546 -11.205 -16.113 1.00 94.88 170 SER A N 1
ATOM 1421 C CA . SER A 1 170 ? 4.341 -11.948 -16.503 1.00 94.88 170 SER A CA 1
ATOM 1422 C C . SER A 1 170 ? 3.115 -11.086 -16.240 1.00 94.88 170 SER A C 1
ATOM 1424 O O . SER A 1 170 ? 2.942 -10.598 -15.122 1.00 94.88 170 SER A O 1
ATOM 1426 N N . PHE A 1 171 ? 2.271 -10.905 -17.255 1.00 91.88 171 PHE A N 1
ATOM 1427 C CA . PHE A 1 171 ? 1.037 -10.126 -17.173 1.00 91.88 171 PHE A CA 1
ATOM 1428 C C . PHE A 1 171 ? -0.151 -11.054 -16.953 1.00 91.88 171 PHE A C 1
ATOM 1430 O O . PHE A 1 171 ? -0.340 -12.003 -17.704 1.00 91.88 171 PHE A O 1
ATOM 1437 N N . ALA A 1 17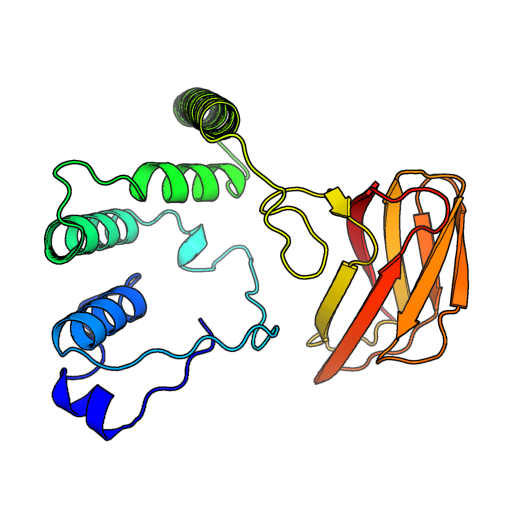2 ? -0.967 -10.782 -15.934 1.00 85.00 172 ALA A N 1
ATOM 1438 C CA . ALA A 1 172 ? -2.170 -11.561 -15.622 1.00 85.00 172 ALA A CA 1
ATOM 1439 C C . ALA A 1 172 ? -1.953 -13.097 -15.591 1.00 85.00 172 ALA A C 1
ATOM 1441 O O . ALA A 1 172 ? -2.846 -13.861 -15.945 1.00 85.00 172 ALA A O 1
ATOM 1442 N N . GLY A 1 173 ? -0.763 -13.555 -15.176 1.00 76.69 173 GLY A N 1
ATOM 1443 C CA . GLY A 1 173 ? -0.418 -14.981 -15.125 1.00 76.69 173 GLY A CA 1
ATOM 1444 C C . GLY A 1 173 ? -0.019 -15.601 -16.470 1.00 76.69 173 GLY A C 1
ATOM 1445 O O . GLY A 1 173 ? 0.103 -16.822 -16.558 1.00 76.69 173 GLY A O 1
ATOM 1446 N N . SER A 1 174 ? 0.208 -14.792 -17.511 1.00 88.69 174 SER A N 1
ATOM 1447 C CA . SER A 1 174 ? 0.775 -15.241 -18.784 1.00 88.69 174 SER A CA 1
ATOM 1448 C C . SER A 1 174 ? 2.176 -15.838 -18.607 1.00 88.69 174 SER A C 1
ATOM 1450 O O . SER A 1 174 ? 2.819 -15.696 -17.561 1.00 88.69 174 SER A O 1
ATOM 1452 N N . ARG A 1 175 ? 2.690 -16.504 -19.645 1.00 91.06 175 ARG A N 1
ATOM 1453 C CA . ARG A 1 175 ? 4.069 -17.000 -19.631 1.00 91.06 175 ARG A CA 1
ATOM 1454 C C . ARG A 1 175 ? 5.037 -15.829 -19.372 1.00 91.06 175 ARG A C 1
ATOM 1456 O O . ARG A 1 175 ? 4.923 -14.821 -20.063 1.00 91.06 175 ARG A O 1
ATOM 1463 N N . PRO A 1 176 ? 5.981 -15.946 -18.417 1.00 93.31 176 PRO A N 1
ATOM 1464 C CA . PRO A 1 176 ? 6.948 -14.886 -18.170 1.00 93.31 176 PRO A CA 1
ATOM 1465 C C . PRO A 1 176 ? 7.814 -14.614 -19.401 1.00 93.31 176 PRO A C 1
ATOM 1467 O O . PRO A 1 176 ? 8.397 -15.537 -19.975 1.00 93.31 176 PRO A O 1
ATOM 1470 N N . GLU A 1 177 ? 7.920 -13.344 -19.766 1.00 94.75 177 GLU A N 1
ATOM 1471 C CA . GLU A 1 177 ? 8.786 -12.834 -20.823 1.00 94.75 177 GLU A CA 1
ATOM 1472 C C . GLU A 1 177 ? 10.047 -12.214 -20.217 1.00 94.75 177 GLU A C 1
ATOM 1474 O O . GLU A 1 177 ? 10.018 -11.635 -19.127 1.00 94.75 177 GLU A O 1
ATOM 1479 N N . ALA A 1 178 ? 11.175 -12.363 -20.911 1.00 95.50 178 ALA A N 1
ATOM 1480 C CA . ALA A 1 178 ? 12.467 -11.874 -20.452 1.00 95.50 178 ALA A CA 1
ATOM 1481 C C . ALA A 1 178 ? 12.746 -10.468 -20.991 1.00 95.50 178 ALA A C 1
ATOM 1483 O O . ALA A 1 178 ? 12.764 -10.245 -22.200 1.00 95.50 178 ALA A O 1
ATOM 1484 N N . PHE A 1 179 ? 13.041 -9.542 -20.085 1.00 95.06 179 PHE A N 1
ATOM 1485 C CA . PHE A 1 179 ? 13.390 -8.162 -20.394 1.00 95.06 179 PHE A CA 1
ATOM 1486 C C . PHE A 1 179 ? 14.770 -7.838 -19.833 1.00 95.06 179 PHE A C 1
ATOM 1488 O O . PHE A 1 179 ? 15.064 -8.109 -18.669 1.00 95.06 179 PHE A O 1
ATOM 1495 N N . ILE A 1 180 ? 15.624 -7.232 -20.652 1.00 94.69 180 ILE A N 1
ATOM 1496 C CA . ILE A 1 180 ? 16.962 -6.812 -20.232 1.00 94.69 180 ILE A CA 1
ATOM 1497 C C . ILE A 1 180 ? 16.872 -5.376 -19.722 1.00 94.69 180 ILE A C 1
ATOM 1499 O O . ILE A 1 180 ? 16.570 -4.462 -20.492 1.00 94.69 180 ILE A O 1
ATOM 1503 N N . ALA A 1 181 ? 17.150 -5.176 -18.434 1.00 93.88 181 ALA A N 1
ATOM 1504 C CA . ALA A 1 181 ? 17.314 -3.842 -17.878 1.00 93.88 181 ALA A CA 1
ATOM 1505 C C . ALA A 1 181 ? 18.592 -3.215 -18.438 1.00 93.88 181 ALA A C 1
ATOM 1507 O O . ALA A 1 181 ? 19.656 -3.829 -18.378 1.00 93.88 181 ALA A O 1
ATOM 1508 N N . LYS A 1 182 ? 18.476 -1.992 -18.964 1.00 92.12 182 LYS A N 1
ATOM 1509 C CA . LYS A 1 182 ? 19.611 -1.165 -19.393 1.00 92.12 182 LYS A CA 1
ATOM 1510 C C . LYS A 1 182 ? 19.664 0.061 -18.499 1.00 92.12 182 LYS A C 1
ATOM 1512 O O . LYS A 1 182 ? 18.667 0.773 -18.375 1.00 92.12 182 LYS A O 1
ATOM 1517 N N . ARG A 1 183 ? 20.803 0.323 -17.858 1.00 92.00 183 ARG A N 1
ATOM 1518 C CA . ARG A 1 183 ? 20.982 1.420 -16.888 1.00 92.00 183 ARG A CA 1
ATOM 1519 C C . ARG A 1 183 ? 19.913 1.438 -15.781 1.00 92.00 183 ARG A C 1
ATOM 1521 O O . ARG A 1 183 ? 19.530 2.502 -15.297 1.00 92.00 183 ARG A O 1
ATOM 1528 N N . GLY A 1 184 ? 19.425 0.266 -15.375 1.00 92.12 184 GLY A N 1
ATOM 1529 C CA . GLY A 1 184 ? 18.384 0.131 -14.351 1.00 92.12 184 GLY A CA 1
ATOM 1530 C C . GLY A 1 184 ? 16.975 0.440 -14.817 1.00 92.12 184 GLY A C 1
ATOM 1531 O O . GLY A 1 184 ? 16.113 0.666 -13.974 1.00 92.12 184 GLY A O 1
ATOM 1532 N N . GLU A 1 185 ? 16.722 0.452 -16.122 1.00 95.75 185 GLU A N 1
ATOM 1533 C CA . GLU A 1 185 ? 15.411 0.743 -16.689 1.00 95.75 185 GLU A CA 1
ATOM 1534 C C . GLU A 1 185 ? 14.956 -0.376 -17.630 1.00 95.75 185 GLU A C 1
ATOM 1536 O O . GLU A 1 185 ? 15.726 -0.862 -18.461 1.00 95.75 185 GLU A O 1
ATOM 1541 N N . ILE A 1 186 ? 13.689 -0.767 -17.492 1.00 96.12 186 ILE A N 1
ATOM 1542 C CA . ILE A 1 186 ? 12.962 -1.601 -18.448 1.00 96.12 186 ILE A CA 1
ATOM 1543 C C . ILE A 1 186 ? 11.779 -0.789 -18.954 1.00 96.12 186 ILE A C 1
ATOM 1545 O O . ILE A 1 186 ? 11.022 -0.222 -18.163 1.00 96.12 186 ILE A O 1
ATOM 1549 N N . ARG A 1 187 ? 11.632 -0.764 -20.275 1.00 95.12 187 ARG A N 1
ATOM 1550 C CA . ARG A 1 187 ? 10.509 -0.164 -20.988 1.00 95.12 187 ARG A CA 1
ATOM 1551 C C . ARG A 1 187 ? 9.745 -1.264 -21.693 1.00 95.12 187 ARG A C 1
ATOM 1553 O O . ARG A 1 187 ? 10.356 -2.093 -22.365 1.00 95.12 187 ARG A O 1
ATOM 1560 N N . MET A 1 188 ? 8.437 -1.289 -21.500 1.00 93.56 188 MET A N 1
ATOM 1561 C CA . MET A 1 188 ? 7.576 -2.318 -22.065 1.00 93.56 188 MET A CA 1
ATOM 1562 C C . MET A 1 188 ? 6.405 -1.663 -22.785 1.00 93.56 188 MET A C 1
ATOM 1564 O O . MET A 1 188 ? 5.636 -0.951 -22.125 1.00 93.56 188 MET A O 1
ATOM 1568 N N . PRO A 1 189 ? 6.228 -1.921 -24.091 1.00 92.56 189 PRO A N 1
ATOM 1569 C CA . PRO A 1 189 ? 5.036 -1.484 -24.792 1.00 92.56 189 PRO A CA 1
ATOM 1570 C C . PRO A 1 189 ? 3.828 -2.232 -24.226 1.00 92.56 189 PRO A C 1
ATOM 1572 O O . PRO A 1 189 ? 3.837 -3.454 -24.091 1.00 92.56 189 PRO A O 1
ATOM 1575 N N . VAL A 1 190 ? 2.788 -1.489 -23.874 1.00 91.56 190 VAL A N 1
ATOM 1576 C CA . VAL A 1 190 ? 1.541 -2.019 -23.315 1.00 91.56 190 VAL A CA 1
ATOM 1577 C C . VAL A 1 190 ? 0.363 -1.222 -23.857 1.00 91.56 190 VAL A C 1
ATOM 1579 O O . VAL A 1 190 ? 0.532 -0.132 -24.402 1.00 91.56 190 VAL A O 1
ATOM 1582 N N . TYR A 1 191 ? -0.847 -1.742 -23.689 1.00 92.19 191 TYR A N 1
ATOM 1583 C CA . TYR A 1 191 ? -2.054 -0.981 -23.973 1.00 92.19 191 TYR A CA 1
ATOM 1584 C C . TYR A 1 191 ? -3.066 -1.164 -22.851 1.00 92.19 191 TYR A C 1
ATOM 1586 O O . TYR A 1 191 ? -3.610 -2.251 -22.671 1.00 92.19 191 TYR A O 1
ATOM 1594 N N . PHE A 1 192 ? -3.303 -0.091 -22.097 1.00 91.25 192 PHE A N 1
ATOM 1595 C CA . PHE A 1 192 ? -4.330 -0.044 -21.059 1.00 91.25 192 PHE A CA 1
ATOM 1596 C C . PHE A 1 192 ? -5.193 1.193 -21.253 1.00 91.25 192 PHE A C 1
ATOM 1598 O O . PHE A 1 192 ? -4.682 2.313 -21.297 1.00 91.25 192 PHE A O 1
ATOM 1605 N N . GLU A 1 193 ? -6.500 0.994 -21.339 1.00 93.12 193 GLU A N 1
ATOM 1606 C CA . GLU A 1 193 ? -7.491 2.065 -21.397 1.00 93.12 193 GLU A CA 1
ATOM 1607 C C . GLU A 1 193 ? -8.167 2.281 -20.039 1.00 93.12 193 GLU A C 1
ATOM 1609 O O . GLU A 1 193 ? -7.960 1.523 -19.083 1.00 93.12 193 GLU A O 1
ATOM 1614 N N . LYS A 1 194 ? -8.960 3.346 -19.929 1.00 92.50 194 LYS A N 1
ATOM 1615 C CA . LYS A 1 194 ? -9.693 3.678 -18.706 1.00 92.50 194 LYS A CA 1
ATOM 1616 C C . LYS A 1 194 ? -10.556 2.495 -18.252 1.00 92.50 194 LYS A C 1
ATOM 1618 O O . LYS A 1 194 ? -11.350 1.970 -19.019 1.00 92.50 194 LYS A O 1
ATOM 1623 N N . GLY A 1 195 ? -10.416 2.102 -16.988 1.00 90.19 195 GLY A N 1
ATOM 1624 C CA . GLY A 1 195 ? -11.102 0.947 -16.401 1.00 90.19 195 GLY A CA 1
ATOM 1625 C C . GLY A 1 195 ? -10.290 -0.350 -16.430 1.00 90.19 195 GLY A C 1
ATOM 1626 O O . GLY A 1 195 ? -10.662 -1.303 -15.748 1.00 90.19 195 GLY A O 1
ATOM 1627 N N . SER A 1 196 ? -9.157 -0.387 -17.140 1.00 91.12 196 SER A N 1
ATOM 1628 C CA . SER A 1 196 ? -8.267 -1.553 -17.140 1.00 91.12 196 SER A CA 1
ATOM 1629 C C . SER A 1 196 ? -7.711 -1.824 -15.742 1.00 91.12 196 SER A C 1
ATOM 1631 O O . SER A 1 196 ? -7.273 -0.907 -15.044 1.00 91.12 196 SER A O 1
ATOM 1633 N N . ILE A 1 197 ? -7.664 -3.096 -15.349 1.00 90.00 197 ILE A N 1
ATOM 1634 C CA . ILE A 1 197 ? -6.950 -3.539 -14.148 1.00 90.00 197 ILE A CA 1
ATOM 1635 C C . ILE A 1 197 ? -5.597 -4.075 -14.594 1.00 90.00 197 ILE A C 1
ATOM 1637 O O . ILE A 1 197 ? -5.505 -5.137 -15.205 1.00 90.00 197 ILE A O 1
ATOM 1641 N N . VAL A 1 198 ? -4.539 -3.333 -14.282 1.00 90.62 198 VAL A N 1
ATOM 1642 C CA . VAL A 1 198 ? -3.170 -3.748 -14.569 1.00 90.62 198 VAL A CA 1
ATOM 1643 C C . VAL A 1 198 ? -2.728 -4.705 -13.471 1.00 90.62 198 VAL A C 1
ATOM 1645 O O . VAL A 1 198 ? -2.798 -4.366 -12.290 1.00 90.62 198 VAL A O 1
ATOM 1648 N N . ASN A 1 199 ? -2.279 -5.896 -13.858 1.00 92.38 199 ASN A N 1
ATOM 1649 C CA . ASN A 1 199 ? -1.730 -6.901 -12.953 1.00 92.38 199 ASN A CA 1
ATOM 1650 C C . ASN A 1 199 ? -0.540 -7.588 -13.621 1.00 92.38 199 ASN A C 1
ATOM 1652 O O . ASN A 1 199 ? -0.690 -8.193 -14.685 1.00 92.38 199 ASN A O 1
ATOM 1656 N N . PHE A 1 200 ? 0.629 -7.508 -12.998 1.00 94.19 200 PHE A N 1
ATOM 1657 C CA . PHE A 1 200 ? 1.801 -8.242 -13.449 1.00 94.19 200 PHE A CA 1
ATOM 1658 C C . PHE A 1 200 ? 2.735 -8.589 -12.295 1.00 94.19 200 PHE A C 1
ATOM 1660 O O . PHE A 1 200 ? 2.768 -7.927 -11.255 1.00 94.19 200 PHE A O 1
ATOM 1667 N N . SER A 1 201 ? 3.519 -9.640 -12.503 1.00 95.44 201 SER A N 1
ATOM 1668 C CA . SER A 1 201 ? 4.603 -10.030 -11.610 1.00 95.44 201 SER A CA 1
ATOM 1669 C C . SER A 1 201 ? 5.955 -9.748 -12.243 1.00 95.44 201 SER A C 1
ATOM 1671 O O . SER A 1 201 ? 6.101 -9.886 -13.457 1.00 95.44 201 SER A O 1
ATOM 1673 N N . VAL A 1 202 ? 6.936 -9.392 -11.419 1.00 96.12 202 VAL A N 1
ATOM 1674 C CA . VAL A 1 202 ? 8.324 -9.168 -11.836 1.00 96.12 202 VAL A CA 1
ATOM 1675 C C . VAL A 1 202 ? 9.237 -10.008 -10.955 1.00 96.12 202 VAL A C 1
ATOM 1677 O O . VAL A 1 202 ? 9.057 -10.038 -9.739 1.00 96.12 202 VAL A O 1
ATOM 1680 N N . SER A 1 203 ? 10.231 -10.667 -11.539 1.00 96.38 203 SER A N 1
ATOM 1681 C CA . SER A 1 203 ? 11.283 -11.368 -10.800 1.00 96.38 203 SER A CA 1
ATOM 1682 C C . SER A 1 203 ? 12.653 -11.166 -11.442 1.00 96.38 203 SER A C 1
ATOM 1684 O O . SER A 1 203 ? 12.763 -10.819 -12.618 1.00 96.38 203 SER A O 1
ATOM 1686 N N . CYS A 1 204 ? 13.706 -11.366 -10.653 1.00 96.12 204 CYS A N 1
ATOM 1687 C CA . CYS A 1 204 ? 15.093 -11.238 -11.086 1.00 96.12 204 CYS A CA 1
ATOM 1688 C C . CYS A 1 204 ? 15.796 -12.594 -10.924 1.00 96.12 204 CYS A C 1
ATOM 1690 O O . CYS A 1 204 ? 16.175 -12.943 -9.807 1.00 96.12 204 CYS A O 1
ATOM 1692 N N . PRO A 1 205 ? 15.969 -13.392 -11.994 1.00 94.19 205 PRO A N 1
ATOM 1693 C CA . PRO A 1 205 ? 16.604 -14.708 -11.888 1.00 94.19 205 PRO A CA 1
ATOM 1694 C C . PRO A 1 205 ? 18.046 -14.660 -11.374 1.00 94.19 205 PRO A C 1
ATOM 1696 O O . PRO A 1 205 ? 18.510 -15.604 -10.745 1.00 94.19 205 PRO A O 1
ATOM 1699 N N . SER A 1 206 ? 18.757 -13.561 -11.638 1.00 92.88 206 SER A N 1
ATOM 1700 C CA . SER A 1 206 ? 20.156 -13.381 -11.245 1.00 92.88 206 SER A CA 1
ATOM 1701 C C . SER A 1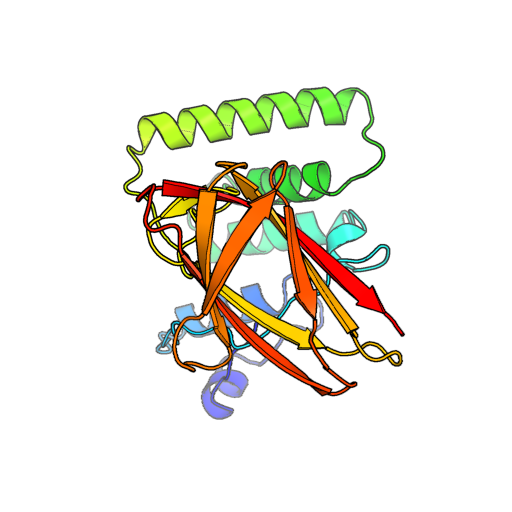 206 ? 20.338 -12.989 -9.777 1.00 92.88 206 SER A C 1
ATOM 1703 O O . SER A 1 206 ? 21.448 -13.104 -9.261 1.00 92.88 206 SER A O 1
ATOM 1705 N N . SER A 1 207 ? 19.283 -12.528 -9.094 1.00 91.69 207 SER A N 1
ATOM 1706 C CA . SER A 1 207 ? 19.365 -12.126 -7.691 1.00 91.69 207 SER A CA 1
ATOM 1707 C C . SER A 1 207 ? 18.086 -12.449 -6.913 1.00 91.69 207 SER A C 1
ATOM 1709 O O . SER A 1 207 ? 17.024 -11.900 -7.217 1.00 91.69 207 SER A O 1
ATOM 1711 N N . PRO A 1 208 ? 18.169 -13.237 -5.823 1.00 88.94 208 PRO A N 1
ATOM 1712 C CA . PRO A 1 208 ? 17.007 -13.562 -4.995 1.00 88.94 208 PRO A CA 1
ATOM 1713 C C . PRO A 1 208 ? 16.446 -12.345 -4.245 1.00 88.94 208 PRO A C 1
ATOM 1715 O O . PRO A 1 208 ? 15.304 -12.380 -3.789 1.00 88.94 208 PRO A O 1
ATOM 1718 N N . ALA A 1 209 ? 17.227 -11.268 -4.114 1.00 93.56 209 ALA A N 1
ATOM 1719 C CA . ALA A 1 209 ? 16.777 -9.994 -3.572 1.00 93.56 209 ALA A CA 1
ATOM 1720 C C . ALA A 1 209 ? 17.212 -8.837 -4.481 1.00 93.56 209 ALA A C 1
ATOM 1722 O O . ALA A 1 209 ? 18.384 -8.717 -4.835 1.00 93.56 209 ALA A O 1
ATOM 1723 N N . TRP A 1 210 ? 16.277 -7.972 -4.846 1.00 95.19 210 TRP A N 1
ATOM 1724 C CA . TRP A 1 210 ? 16.487 -6.875 -5.795 1.00 95.19 210 TRP A CA 1
ATOM 1725 C C . TRP A 1 210 ? 15.633 -5.667 -5.389 1.00 95.19 210 TRP A C 1
ATOM 1727 O O . TRP A 1 210 ? 14.909 -5.729 -4.398 1.00 95.19 210 TRP A O 1
ATOM 1737 N N . GLU A 1 211 ? 15.742 -4.535 -6.078 1.00 95.94 211 GLU A N 1
ATOM 1738 C CA . GLU A 1 211 ? 14.988 -3.323 -5.730 1.00 95.94 211 GLU A CA 1
ATOM 1739 C C . GLU A 1 211 ? 14.156 -2.820 -6.903 1.00 95.94 211 GLU A C 1
ATOM 1741 O O . GLU A 1 211 ? 14.666 -2.690 -8.013 1.00 95.94 211 GLU A O 1
ATOM 1746 N N . LEU A 1 212 ? 12.909 -2.435 -6.628 1.00 95.19 212 LEU A N 1
ATOM 1747 C CA . LEU A 1 212 ? 12.062 -1.668 -7.537 1.00 95.19 212 LEU A CA 1
ATOM 1748 C C . LEU A 1 212 ? 11.818 -0.292 -6.920 1.00 95.19 212 LEU A C 1
ATOM 1750 O O . LEU A 1 212 ? 11.116 -0.159 -5.918 1.00 95.19 212 LEU A O 1
ATOM 1754 N N . TYR A 1 213 ? 12.403 0.750 -7.504 1.00 91.50 213 TYR A N 1
ATOM 1755 C CA . TYR A 1 213 ? 12.347 2.091 -6.920 1.00 91.50 213 TYR A CA 1
ATOM 1756 C C . TYR A 1 213 ? 11.346 3.018 -7.594 1.00 91.50 213 TYR A C 1
ATOM 1758 O O . TYR A 1 213 ? 10.964 4.020 -6.985 1.00 91.50 213 TYR A O 1
ATOM 1766 N N . LYS A 1 214 ? 10.935 2.721 -8.831 1.00 93.69 214 LYS A N 1
ATOM 1767 C CA . LYS A 1 214 ? 9.928 3.514 -9.535 1.00 93.69 214 LYS A CA 1
ATOM 1768 C C . LYS A 1 214 ? 9.182 2.682 -10.571 1.00 93.69 214 LYS A C 1
ATOM 1770 O O . LYS A 1 214 ? 9.793 1.935 -11.328 1.00 93.69 214 LYS A O 1
ATOM 1775 N N . LEU A 1 215 ? 7.876 2.902 -10.626 1.00 93.94 215 LEU A N 1
ATOM 1776 C CA . LEU A 1 215 ? 7.012 2.544 -11.740 1.00 93.94 215 LEU A CA 1
ATOM 1777 C C . LEU A 1 215 ? 6.440 3.845 -12.303 1.00 93.94 215 LEU A C 1
ATOM 1779 O O . LEU A 1 215 ? 5.963 4.696 -11.551 1.00 93.94 215 LEU A O 1
ATOM 1783 N N . SER A 1 216 ? 6.519 4.013 -13.616 1.00 93.69 216 SER A N 1
ATOM 1784 C CA . SER A 1 216 ? 5.909 5.120 -14.355 1.00 93.69 216 SER A CA 1
ATOM 1785 C C . SER A 1 216 ? 5.249 4.601 -15.628 1.00 93.69 216 SER A C 1
ATOM 1787 O O . SER A 1 216 ? 5.578 3.517 -16.095 1.00 93.69 216 SER A O 1
ATOM 1789 N N . CYS A 1 217 ? 4.306 5.366 -16.162 1.00 92.62 217 CYS A N 1
ATOM 1790 C CA . CYS A 1 217 ? 3.585 5.048 -17.391 1.00 92.62 217 CYS A CA 1
ATOM 1791 C C . CYS A 1 217 ? 3.759 6.210 -18.374 1.00 92.62 217 CYS A C 1
ATOM 1793 O O . CYS A 1 217 ? 3.644 7.364 -17.953 1.00 92.62 217 CYS A O 1
ATOM 1795 N N . GLU A 1 218 ? 4.012 5.922 -19.650 1.00 93.25 218 GLU A N 1
ATOM 1796 C CA . GLU A 1 218 ? 3.889 6.911 -20.726 1.00 93.25 218 GLU A CA 1
ATOM 1797 C C . GLU A 1 218 ? 2.488 6.830 -21.338 1.00 93.25 218 GLU A C 1
ATOM 1799 O O . GLU A 1 218 ? 1.938 5.746 -21.568 1.00 93.25 218 GLU A O 1
ATOM 1804 N N . LEU A 1 219 ? 1.893 8.002 -21.552 1.00 92.56 219 LEU A N 1
ATOM 1805 C CA . LEU A 1 219 ? 0.519 8.154 -22.017 1.00 92.56 219 LEU A CA 1
ATOM 1806 C C . LEU A 1 219 ? 0.499 8.513 -23.499 1.00 92.56 219 LEU A C 1
ATOM 1808 O O . LEU A 1 219 ? 1.371 9.247 -23.963 1.00 92.56 219 LEU A O 1
ATOM 1812 N N . GLY A 1 220 ? -0.522 8.026 -24.203 1.00 81.38 220 GLY A N 1
ATOM 1813 C CA . GLY A 1 220 ? -0.858 8.458 -25.562 1.00 81.38 220 GLY A CA 1
ATOM 1814 C C . GLY A 1 220 ? -1.507 9.836 -25.641 1.00 81.38 220 GLY A C 1
ATOM 1815 O O . GLY A 1 220 ? -1.901 10.427 -24.602 1.00 81.38 220 GLY A O 1
#

Secondary structure (DSSP, 8-state):
------HHHHHHTT---TT-SS-HHHHHHHHHHHTT-------S----PPP-TT-GGGG--HHHHHHHHHHHHHH--SSS-SHHHHHHHHHHHH-SS--HHHHHHHHHHHHHHHHHHHHTT----EETTEETTSSEEESEEEEEEE---SSPEEEEEEEEESSSSEEEEEETTPPPEEEE-BTTEEEEEEEE-TT-EEEEEEE-TT-SEEEEEEEEEEE-

pLDDT: mean 87.28, std 9.11, range [57.38, 97.19]

Foldseek 3Di:
DDDDDDPVLCVVLPHFDPVADACRVVVSVLSSVVVVHDDDDDLDCPDDDDDDDPPPLLPPDPSNLVVLVVSCVVRVPDPDSPCSLVSLLVSLVPDPDDDPVSVVSNVVSVVVVVVVCVVVVDDQPDRQQDRPPFQKGFFKHKDKDADADQFWFFKKKWFWPPQQAWKWKDWPNHDTDIFGHHRRITIDTDTDHHGDMTIMMMGGPVDRMIGTDDIDTDTD

Radius of gyration: 20.91 Å; chains: 1; bounding box: 49×40×54 Å